Protein AF-A0A4P9Z654-F1 (afdb_monomer)

Nearest PDB structures (foldseek):
  3ecv-assembly2_C  TM=8.463E-01  e=1.419E-05  Homo sapiens
  3s0p-assembly3_F  TM=8.151E-01  e=1.680E-05  Solanum lycopersicum
  1hl4-assembly2_C  TM=7.946E-01  e=3.500E-05  Homo sapiens

Radius of gyration: 29.63 Å; Cα contacts (8 Å, |Δi|>4): 408; chains: 1; bounding box: 68×51×83 Å

Secondary structure (DSSP, 8-state):
---------PPP--------PPP-------PPTT------S--TT----EEEEEEEETTEEEEEEEEESS--SSTT---EEEEEEESS-----STT-EEEEEESS--STT-TT-GGG-SB--TT--TTTS--STTSS-GGGS-TT-HHHHH--B---TTS-EEEEEEES-----TTSTT--TTPEEEEEETTEEEEEEE-EEPP------TTS--GGGSSTTS--S------------------

Sequence (244 aa):
MFIRHVWWTAFLFGAIVSAQEPVNDEKQAGIAPGTPIPVPANQDKIPITSAVARLVGSNINATVVISLKSQQESPGDDVKTVSLTAPTGFTNRTEKAYRLAIHNGTVQDGDCNNPQVGALLDPDHRFGKTRCNEIGPPRESCAIGDLNGQLGGFSAAANGSISATKDAAYLPFNNGTERAILNRTIMLYEGDKRIACGTIRAQKASIQIPSDMPSAAASFSSWQTTASAMGSTVLTLFALAILY

Structure (mmCIF, N/CA/C/O backbone):
data_AF-A0A4P9Z654-F1
#
_entry.id   AF-A0A4P9Z654-F1
#
loop_
_atom_site.group_PDB
_atom_site.id
_atom_site.type_symbol
_atom_site.label_atom_id
_atom_site.label_alt_id
_atom_site.label_comp_id
_atom_site.label_asym_id
_atom_site.label_entity_id
_atom_site.label_seq_id
_atom_site.pdbx_PDB_ins_code
_atom_site.Cartn_x
_atom_site.Cartn_y
_atom_site.Cartn_z
_atom_site.occupancy
_atom_site.B_iso_or_equiv
_atom_site.auth_seq_id
_atom_site.auth_comp_id
_atom_site.au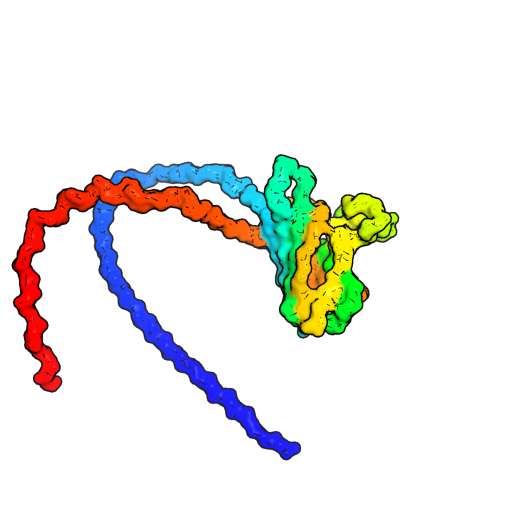th_asym_id
_atom_site.auth_atom_id
_atom_site.pdbx_PDB_model_num
ATOM 1 N N . MET A 1 1 ? 33.472 -29.936 -19.659 1.00 46.97 1 MET A N 1
ATOM 2 C CA . MET A 1 1 ? 34.162 -30.763 -18.648 1.00 46.97 1 MET A CA 1
ATOM 3 C C . MET A 1 1 ? 35.088 -29.850 -17.857 1.00 46.97 1 MET A C 1
ATOM 5 O O . MET A 1 1 ? 36.174 -29.560 -18.324 1.00 46.97 1 MET A O 1
ATOM 9 N N . PHE A 1 2 ? 34.613 -29.314 -16.731 1.00 35.28 2 PHE A N 1
ATOM 10 C CA . PHE A 1 2 ? 35.431 -28.592 -15.753 1.00 35.28 2 PHE A CA 1
ATOM 11 C C . PHE A 1 2 ? 34.906 -28.907 -14.354 1.00 35.28 2 PHE A C 1
ATOM 13 O O . PHE A 1 2 ? 33.720 -29.161 -14.153 1.00 35.28 2 PHE A O 1
ATOM 20 N N . ILE A 1 3 ? 35.860 -29.018 -13.444 1.00 43.38 3 ILE A N 1
ATOM 21 C CA . ILE A 1 3 ? 35.832 -29.800 -12.215 1.00 43.38 3 ILE A CA 1
ATOM 22 C C . ILE A 1 3 ? 35.383 -28.932 -11.030 1.00 43.38 3 ILE A C 1
ATOM 24 O O . ILE A 1 3 ? 35.783 -27.781 -10.927 1.00 43.38 3 ILE A O 1
ATOM 28 N N . ARG A 1 4 ? 34.557 -29.552 -10.170 1.00 51.38 4 ARG A N 1
ATOM 29 C CA . ARG A 1 4 ? 34.318 -29.379 -8.717 1.00 51.38 4 ARG A CA 1
ATOM 30 C C . ARG A 1 4 ? 34.882 -28.126 -8.038 1.00 51.38 4 ARG A C 1
ATOM 32 O O . ARG A 1 4 ? 36.078 -27.914 -8.121 1.00 51.38 4 ARG A O 1
ATOM 39 N N . HIS A 1 5 ? 34.105 -27.540 -7.122 1.00 45.78 5 HIS A N 1
ATOM 40 C CA . HIS A 1 5 ? 34.518 -27.380 -5.716 1.00 45.78 5 HIS A CA 1
ATOM 41 C C . HIS A 1 5 ? 33.278 -27.328 -4.808 1.00 45.78 5 HIS A C 1
ATOM 43 O O . HIS A 1 5 ? 32.416 -26.467 -4.937 1.00 45.78 5 HIS A O 1
ATOM 49 N N . VAL A 1 6 ? 33.192 -28.325 -3.927 1.00 45.75 6 VAL A N 1
ATOM 50 C CA . VAL A 1 6 ? 32.211 -28.467 -2.849 1.00 45.75 6 VAL A CA 1
ATOM 51 C C . VAL A 1 6 ? 32.874 -27.899 -1.601 1.00 45.75 6 VAL A C 1
ATOM 53 O O . VAL A 1 6 ? 33.961 -28.349 -1.247 1.00 45.75 6 VAL A O 1
ATOM 56 N N . TRP A 1 7 ? 32.241 -26.933 -0.941 1.00 47.44 7 TRP A N 1
ATOM 57 C CA . TRP A 1 7 ? 32.622 -26.497 0.401 1.00 47.44 7 TRP A CA 1
ATOM 58 C C . TRP A 1 7 ? 31.504 -26.881 1.368 1.00 47.44 7 TRP A C 1
ATOM 60 O O . TRP A 1 7 ? 30.378 -26.405 1.258 1.00 47.44 7 TRP A O 1
ATOM 70 N N . TRP A 1 8 ? 31.833 -27.791 2.281 1.00 41.97 8 TRP A N 1
ATOM 71 C CA . TRP A 1 8 ? 31.077 -28.077 3.494 1.00 41.97 8 TRP A CA 1
ATOM 72 C C . TRP A 1 8 ? 31.708 -27.267 4.625 1.00 41.97 8 TRP A C 1
ATOM 74 O O . TRP A 1 8 ? 32.893 -27.435 4.904 1.00 41.97 8 TRP A O 1
ATOM 84 N N . THR A 1 9 ? 30.928 -26.435 5.307 1.00 62.50 9 THR A N 1
ATOM 85 C CA . THR A 1 9 ? 31.301 -25.881 6.613 1.00 62.50 9 THR A CA 1
ATOM 86 C C . THR A 1 9 ? 30.291 -26.348 7.648 1.00 62.50 9 THR A C 1
ATOM 88 O O . THR A 1 9 ? 29.132 -25.941 7.666 1.00 62.50 9 THR A O 1
ATOM 91 N N . ALA A 1 10 ? 30.760 -27.264 8.492 1.00 47.81 10 ALA A N 1
ATOM 92 C CA . ALA A 1 10 ? 30.096 -27.708 9.702 1.00 47.81 10 ALA A CA 1
ATOM 93 C C . ALA A 1 10 ? 30.115 -26.573 10.736 1.00 47.81 10 ALA A C 1
ATOM 95 O O . ALA A 1 10 ? 31.179 -26.029 11.030 1.00 47.81 10 ALA A O 1
ATOM 96 N N . PHE A 1 11 ? 28.957 -26.236 11.303 1.00 52.38 11 PHE A N 1
ATOM 97 C CA . PHE A 1 11 ? 28.873 -25.382 12.485 1.00 52.38 11 PHE A CA 1
ATOM 98 C C . PHE A 1 11 ? 28.590 -26.239 13.719 1.00 52.38 11 PHE A C 1
ATOM 100 O O . PHE A 1 11 ? 27.629 -27.007 13.758 1.00 52.38 11 PHE A O 1
ATOM 107 N N . LEU A 1 12 ? 29.488 -26.110 14.697 1.00 55.53 12 LEU A N 1
ATOM 108 C CA . LEU A 1 12 ? 29.434 -26.733 16.013 1.00 55.53 12 LEU A CA 1
ATOM 109 C C . LEU A 1 12 ? 28.230 -26.230 16.822 1.00 55.53 12 LEU A C 1
ATOM 111 O O . LEU A 1 12 ? 27.994 -25.026 16.921 1.00 55.53 12 LEU A O 1
ATOM 115 N N . PHE A 1 13 ? 27.546 -27.161 17.484 1.00 43.00 13 PHE A N 1
ATOM 116 C CA . PHE A 1 13 ? 26.616 -26.881 18.574 1.00 43.00 13 PHE A CA 1
ATOM 117 C C . PHE A 1 13 ? 27.409 -26.568 19.852 1.00 43.00 13 PHE A C 1
ATOM 119 O O . PHE A 1 13 ? 28.055 -27.448 20.417 1.00 43.00 13 PHE A O 1
ATOM 126 N N . GLY A 1 14 ? 27.362 -25.315 20.309 1.00 51.00 14 GLY A N 1
ATOM 127 C CA . GLY A 1 14 ? 27.803 -24.925 21.647 1.00 51.00 14 GLY A CA 1
ATOM 128 C C . GLY A 1 14 ? 26.660 -25.097 22.647 1.00 51.00 14 GLY A C 1
ATOM 129 O O . GLY A 1 14 ? 25.640 -24.421 22.537 1.00 51.00 14 GLY A O 1
ATOM 130 N N . ALA A 1 15 ? 26.819 -26.005 23.609 1.00 48.81 15 ALA A N 1
ATOM 131 C CA . ALA A 1 15 ? 25.911 -26.143 24.742 1.00 48.81 15 ALA A CA 1
ATOM 132 C C . ALA A 1 15 ? 26.197 -25.033 25.767 1.00 48.81 15 ALA A C 1
ATOM 134 O O . ALA A 1 15 ? 27.296 -24.957 26.314 1.00 48.81 15 ALA A O 1
ATOM 135 N N . ILE A 1 16 ? 25.211 -24.172 26.024 1.00 57.12 16 ILE A N 1
ATOM 136 C CA . ILE A 1 16 ? 25.253 -23.185 27.108 1.00 57.12 16 ILE A CA 1
ATOM 137 C C . ILE A 1 16 ? 24.633 -23.845 28.344 1.00 57.12 16 ILE A C 1
ATOM 139 O O . ILE A 1 16 ? 23.436 -24.122 28.373 1.00 57.12 16 ILE A O 1
ATOM 143 N N . VAL A 1 17 ? 25.463 -24.113 29.354 1.00 50.41 17 VAL A N 1
ATOM 144 C CA . VAL A 1 17 ? 25.027 -24.501 30.702 1.00 50.41 17 VAL A CA 1
ATOM 145 C C . VAL A 1 17 ? 24.579 -23.231 31.422 1.00 50.41 17 VAL A C 1
ATOM 147 O O . VAL A 1 17 ? 25.382 -22.335 31.672 1.00 50.41 17 VAL A O 1
ATOM 150 N N . SER A 1 18 ? 23.284 -23.137 31.719 1.00 61.03 18 SER A N 1
ATOM 151 C CA . SER A 1 18 ? 22.707 -22.070 32.537 1.00 61.03 18 SER A CA 1
ATOM 152 C C . SER A 1 18 ? 22.871 -22.440 34.012 1.00 61.03 18 SER A C 1
ATOM 154 O O . SER A 1 18 ? 22.332 -23.447 34.467 1.00 61.03 18 SER A O 1
ATOM 156 N N . ALA A 1 19 ? 23.660 -21.649 34.741 1.00 50.41 19 ALA A N 1
ATOM 157 C CA . ALA A 1 19 ? 23.720 -21.694 36.195 1.00 50.41 19 ALA A CA 1
ATOM 158 C C . ALA A 1 19 ? 22.464 -21.017 36.759 1.00 50.41 19 ALA A C 1
ATOM 160 O O . ALA A 1 19 ? 22.140 -19.889 36.389 1.00 50.41 19 ALA A O 1
ATOM 161 N N . GLN A 1 20 ? 21.752 -21.734 37.621 1.00 45.66 20 GLN A N 1
ATOM 162 C CA . GLN A 1 20 ? 20.510 -21.299 38.243 1.00 45.66 20 GLN A CA 1
ATOM 163 C C . GLN A 1 20 ? 20.842 -20.760 39.640 1.00 45.66 20 GLN A C 1
ATOM 165 O O . GLN A 1 20 ? 21.359 -21.496 40.480 1.00 45.66 20 GLN A O 1
ATOM 170 N N . GLU A 1 21 ? 20.612 -19.465 39.860 1.00 60.28 21 GLU A N 1
ATOM 171 C CA . GLU A 1 21 ? 20.797 -18.822 41.165 1.00 60.28 21 GLU A CA 1
ATOM 172 C C . GLU A 1 21 ? 19.722 -19.285 42.168 1.00 60.28 21 GLU A C 1
ATOM 174 O O . GLU A 1 21 ? 18.581 -19.554 41.773 1.00 60.28 21 GLU A O 1
ATOM 179 N N . PRO A 1 22 ? 20.059 -19.393 43.467 1.00 49.12 22 PRO A N 1
ATOM 180 C CA . PRO A 1 22 ? 19.105 -19.768 44.501 1.00 49.12 22 PRO A CA 1
ATOM 181 C C . PRO A 1 22 ? 18.074 -18.655 44.723 1.00 49.12 22 PRO A C 1
ATOM 183 O O . PRO A 1 22 ? 18.410 -17.500 44.982 1.00 49.12 22 PRO A O 1
ATOM 186 N N . VAL A 1 23 ? 16.801 -19.035 44.641 1.00 57.69 23 VAL A N 1
ATOM 187 C CA . VAL A 1 23 ? 15.655 -18.189 44.979 1.00 57.69 23 VAL A CA 1
ATOM 188 C C . VAL A 1 23 ? 15.649 -17.963 46.490 1.00 57.69 23 VAL A C 1
ATOM 190 O O . VAL A 1 23 ? 15.501 -18.907 47.263 1.00 57.69 23 VAL A O 1
ATOM 193 N N . ASN A 1 24 ? 15.813 -16.708 46.907 1.00 53.28 24 ASN A N 1
ATOM 194 C CA . ASN A 1 24 ? 15.532 -16.292 48.275 1.00 53.28 24 ASN A CA 1
ATOM 195 C C . ASN A 1 24 ? 14.011 -16.230 48.466 1.00 53.28 24 ASN A C 1
ATOM 197 O O . ASN A 1 24 ? 13.335 -15.397 47.861 1.00 53.28 24 ASN A O 1
ATOM 201 N N . ASP A 1 25 ? 13.495 -17.115 49.318 1.00 49.31 25 ASP A N 1
ATOM 202 C CA . ASP A 1 25 ? 12.123 -17.094 49.827 1.00 49.31 25 ASP A CA 1
ATOM 203 C C . ASP A 1 25 ? 11.930 -15.885 50.757 1.00 49.31 25 ASP A C 1
ATOM 205 O O . ASP A 1 25 ? 12.064 -15.969 51.982 1.00 49.31 25 ASP A O 1
ATOM 209 N N . GLU A 1 26 ? 11.614 -14.729 50.174 1.00 54.53 26 GLU A N 1
ATOM 210 C CA . GLU A 1 26 ? 11.117 -13.585 50.932 1.00 54.53 26 GLU A CA 1
ATOM 211 C C . GLU A 1 26 ? 9.616 -13.763 51.189 1.00 54.53 26 GLU A C 1
ATOM 213 O O . GLU A 1 26 ? 8.772 -13.759 50.290 1.00 54.53 26 GLU A O 1
ATOM 218 N N . LYS A 1 27 ? 9.298 -13.971 52.466 1.00 46.97 27 LYS A N 1
ATOM 219 C CA . LYS A 1 27 ? 7.969 -14.225 53.018 1.00 46.97 27 LYS A CA 1
ATOM 220 C C . LYS A 1 27 ? 7.046 -13.019 52.780 1.00 46.97 27 LYS A C 1
ATOM 222 O O . LYS A 1 27 ? 6.947 -12.131 53.624 1.00 46.97 27 LYS A O 1
ATOM 227 N N . GLN A 1 28 ? 6.363 -12.996 51.634 1.00 49.72 28 GLN A N 1
ATOM 228 C CA . GLN A 1 28 ? 5.334 -12.005 51.313 1.00 49.72 28 GLN A CA 1
ATOM 229 C C . GLN A 1 28 ? 4.201 -12.043 52.347 1.00 49.72 28 GLN A C 1
ATOM 231 O O . GLN A 1 28 ? 3.598 -13.086 52.615 1.00 49.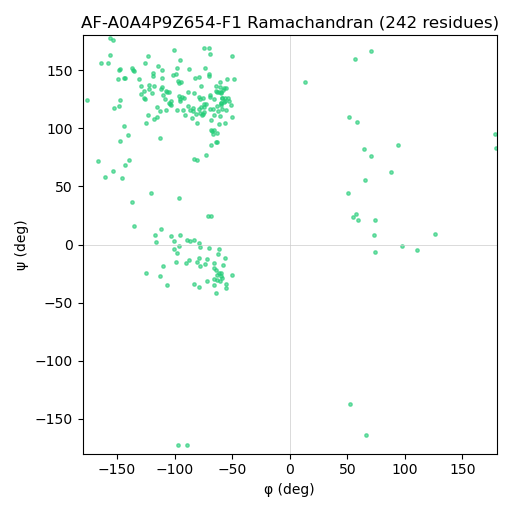72 28 GLN A O 1
ATOM 236 N N . ALA A 1 29 ? 3.912 -10.876 52.924 1.00 49.69 29 ALA A N 1
ATOM 237 C CA . ALA A 1 29 ? 2.756 -10.657 53.777 1.00 49.69 29 ALA A CA 1
ATOM 238 C C . ALA A 1 29 ? 1.467 -10.975 52.998 1.00 49.69 29 ALA A C 1
ATOM 240 O O . ALA A 1 29 ? 1.249 -10.477 51.894 1.00 49.69 29 ALA A O 1
ATOM 241 N N . GLY A 1 30 ? 0.645 -11.850 53.579 1.00 46.19 30 GLY A N 1
ATOM 242 C CA . GLY A 1 30 ? -0.502 -12.471 52.930 1.00 46.19 30 GLY A CA 1
ATOM 243 C C . GLY A 1 30 ? -1.558 -11.476 52.461 1.00 46.19 30 GLY A C 1
ATOM 244 O O . GLY A 1 30 ? -2.304 -10.915 53.260 1.00 46.19 30 GLY A O 1
ATOM 245 N N . ILE A 1 31 ? -1.674 -11.343 51.143 1.00 52.41 31 ILE A N 1
ATOM 246 C CA . ILE A 1 31 ? -2.919 -10.948 50.490 1.00 52.41 31 ILE A CA 1
ATOM 247 C C . ILE A 1 31 ? -3.788 -12.207 50.454 1.00 52.41 31 ILE A C 1
ATOM 249 O O . ILE A 1 31 ? -3.330 -13.266 50.025 1.00 52.41 31 ILE A O 1
ATOM 253 N N . ALA A 1 32 ? -5.019 -12.109 50.958 1.00 55.62 32 ALA A N 1
ATOM 254 C CA . ALA A 1 32 ? -5.941 -13.235 51.019 1.00 55.62 32 ALA A CA 1
ATOM 255 C C . ALA A 1 32 ? -6.091 -13.892 49.627 1.00 55.62 32 ALA A C 1
ATOM 257 O O . ALA A 1 32 ? -6.439 -13.201 48.664 1.00 55.62 32 ALA A O 1
ATOM 258 N N . PRO A 1 33 ? -5.830 -15.204 49.491 1.00 52.91 33 PRO A N 1
ATOM 259 C CA . PRO A 1 33 ? -6.031 -15.908 48.236 1.00 52.91 33 PRO A CA 1
ATOM 260 C C . PRO A 1 33 ? -7.528 -15.936 47.923 1.00 52.91 33 PRO A C 1
ATOM 262 O O . PRO A 1 33 ? -8.307 -16.526 48.667 1.00 52.91 33 PRO A O 1
ATOM 265 N N . GLY A 1 34 ? -7.932 -15.308 46.817 1.00 60.56 34 GLY A N 1
ATOM 266 C CA . GLY A 1 34 ? -9.236 -15.588 46.215 1.00 60.56 34 GLY A CA 1
ATOM 267 C C . GLY A 1 34 ? -10.176 -14.419 45.953 1.00 60.56 34 GLY A C 1
ATOM 268 O O . GLY A 1 34 ? -11.305 -14.694 45.565 1.00 60.56 34 GLY A O 1
ATOM 269 N N . THR A 1 35 ? -9.776 -13.152 46.085 1.00 51.00 35 THR A N 1
ATOM 270 C CA . THR A 1 35 ? -10.558 -12.061 45.475 1.00 51.00 35 THR A CA 1
ATOM 271 C C . THR A 1 35 ? -10.121 -11.901 44.017 1.00 51.00 35 THR A C 1
ATOM 273 O O . THR A 1 35 ? -8.999 -11.450 43.775 1.00 51.00 35 THR A O 1
ATOM 276 N N . PRO A 1 36 ? -10.954 -12.274 43.022 1.00 63.38 36 PRO A N 1
ATOM 277 C CA . PRO A 1 36 ? -10.646 -12.004 41.627 1.00 63.38 36 PRO A CA 1
ATOM 278 C C . PRO A 1 36 ? -10.514 -10.494 41.476 1.00 63.38 36 PRO A C 1
ATOM 280 O O . PRO A 1 36 ? -11.444 -9.752 41.798 1.00 63.38 36 PRO A O 1
ATOM 283 N N . ILE A 1 37 ? -9.355 -10.032 41.013 1.00 65.50 37 ILE A N 1
ATOM 284 C CA . ILE A 1 37 ? -9.203 -8.640 40.605 1.00 65.50 37 ILE A CA 1
ATOM 285 C C . ILE A 1 37 ? -10.229 -8.430 39.484 1.00 65.50 37 ILE A C 1
ATOM 287 O O . ILE A 1 37 ? -10.181 -9.175 38.500 1.00 65.50 37 ILE A O 1
ATOM 291 N N . PRO A 1 38 ? -11.176 -7.485 39.614 1.00 61.50 38 PRO A N 1
ATOM 292 C CA . PRO A 1 38 ? -12.112 -7.196 38.544 1.00 61.50 38 PRO A CA 1
ATOM 293 C C . PRO A 1 38 ? -11.309 -6.719 37.335 1.00 61.50 38 PRO A C 1
ATOM 295 O O . PRO A 1 38 ? -10.802 -5.599 37.304 1.00 61.50 38 PRO A O 1
ATOM 298 N N . VAL A 1 39 ? -11.152 -7.604 36.350 1.00 65.44 39 VAL A N 1
ATOM 299 C CA . VAL A 1 39 ? -10.625 -7.243 35.038 1.00 65.44 39 VAL A CA 1
ATOM 300 C C . VAL A 1 39 ? -11.638 -6.265 34.447 1.00 65.44 39 VAL A C 1
ATOM 302 O O . VAL A 1 39 ? -12.809 -6.630 34.314 1.00 65.44 39 VAL A O 1
ATOM 305 N N . PRO A 1 40 ? -11.250 -5.016 34.142 1.00 60.78 40 PRO A N 1
ATOM 306 C CA . PRO A 1 40 ? -12.185 -4.052 33.593 1.00 60.78 40 PRO A CA 1
ATOM 307 C C . PRO A 1 40 ? -12.733 -4.605 32.276 1.00 60.78 40 PRO A C 1
ATOM 309 O O . PRO A 1 40 ? -11.980 -4.846 31.333 1.00 60.78 40 PRO A O 1
ATOM 312 N N . ALA A 1 41 ? -14.052 -4.793 32.215 1.00 57.47 41 ALA A N 1
ATOM 313 C CA . ALA A 1 41 ? -14.796 -5.348 31.081 1.00 57.47 41 ALA A CA 1
ATOM 314 C C . ALA A 1 41 ? -14.820 -4.424 29.841 1.00 57.47 41 ALA A C 1
ATOM 316 O O . ALA A 1 41 ? -15.735 -4.483 29.031 1.00 57.47 41 ALA A O 1
ATOM 317 N N . ASN A 1 42 ? -13.832 -3.537 29.710 1.00 51.09 42 ASN A N 1
ATOM 318 C CA . ASN A 1 42 ? -13.755 -2.504 28.686 1.00 51.09 42 ASN A CA 1
ATOM 319 C C . ASN A 1 42 ? -12.333 -2.400 28.101 1.00 51.09 42 ASN A C 1
ATOM 321 O O . ASN A 1 42 ? -11.835 -1.313 27.826 1.00 51.09 42 ASN A O 1
ATOM 325 N N . GLN A 1 43 ? -11.646 -3.542 27.955 1.00 49.38 43 GLN A N 1
ATOM 326 C CA . GLN A 1 43 ? -10.430 -3.645 27.130 1.00 49.38 43 GLN A CA 1
ATOM 327 C C . GLN A 1 43 ? -10.744 -3.754 25.630 1.00 49.38 43 GLN A C 1
ATOM 329 O O . GLN A 1 43 ? -9.834 -3.859 24.802 1.00 49.38 43 GLN A O 1
ATOM 334 N N . ASP A 1 44 ? -12.024 -3.725 25.264 1.00 50.62 44 ASP A N 1
ATOM 335 C CA . ASP A 1 44 ? -12.441 -3.927 23.893 1.00 50.62 44 ASP A CA 1
ATOM 336 C C . ASP A 1 44 ? -12.233 -2.664 23.063 1.00 50.62 44 ASP A C 1
ATOM 338 O O . ASP A 1 44 ? -12.882 -1.635 23.237 1.00 50.62 44 ASP A O 1
ATOM 342 N N . LYS A 1 45 ? -11.34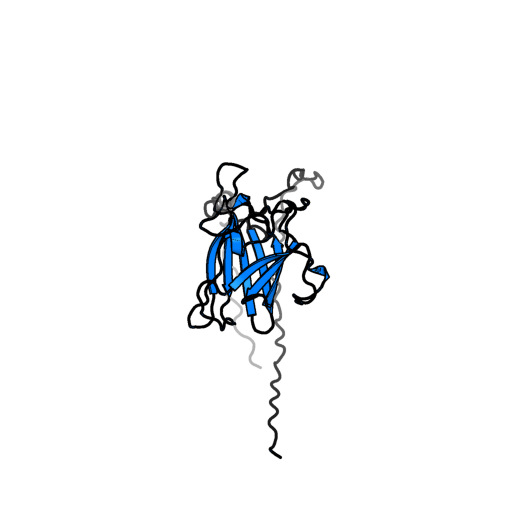2 -2.827 22.081 1.00 70.19 45 LYS A N 1
ATOM 343 C CA . LYS A 1 45 ? -11.073 -1.928 20.957 1.00 70.19 45 LYS A CA 1
ATOM 344 C C . LYS A 1 45 ? -10.030 -0.847 21.230 1.00 70.19 45 LYS A C 1
ATOM 346 O O . LYS A 1 45 ? -10.269 0.344 21.052 1.00 70.19 45 LYS A O 1
ATOM 351 N N . ILE A 1 46 ? -8.805 -1.292 21.519 1.00 71.88 46 ILE A N 1
ATOM 352 C CA . ILE A 1 46 ? -7.615 -0.473 21.245 1.00 71.88 46 ILE A CA 1
ATOM 353 C C . ILE A 1 46 ? -7.707 -0.003 19.779 1.00 71.88 46 ILE A C 1
ATOM 355 O O . ILE A 1 46 ? -7.778 -0.853 18.881 1.00 71.88 46 ILE A O 1
ATOM 359 N N . PRO A 1 47 ? -7.746 1.315 19.511 1.00 80.38 47 PRO A N 1
ATOM 360 C CA . PRO A 1 47 ? -7.862 1.819 18.154 1.00 80.38 47 PRO A CA 1
ATOM 361 C C . PRO A 1 47 ? -6.630 1.404 17.352 1.00 80.38 47 PRO A C 1
ATOM 363 O O . PRO A 1 47 ? -5.488 1.553 17.790 1.00 80.38 47 PRO A O 1
ATOM 366 N N . ILE A 1 48 ? -6.863 0.859 16.162 1.00 86.19 48 ILE A N 1
ATOM 367 C CA . ILE A 1 48 ? -5.785 0.513 15.240 1.00 86.19 48 ILE A CA 1
ATOM 368 C C . ILE A 1 48 ? -5.302 1.820 14.627 1.00 86.19 48 ILE A C 1
ATOM 370 O O . ILE A 1 48 ? -6.034 2.461 13.881 1.00 86.19 48 ILE A O 1
ATOM 374 N N . THR A 1 49 ? -4.079 2.222 14.955 1.00 89.62 49 THR A N 1
ATOM 375 C CA . THR A 1 49 ? -3.488 3.476 14.467 1.00 89.62 49 THR A CA 1
ATOM 376 C C . THR A 1 49 ? -2.545 3.273 13.286 1.00 89.62 49 THR A C 1
ATOM 378 O O . THR A 1 49 ? -2.214 4.232 12.589 1.00 89.62 49 THR A O 1
ATOM 381 N N . SER A 1 50 ? -2.128 2.029 13.038 1.00 92.69 50 SER A N 1
ATOM 382 C CA . SER A 1 50 ? -1.215 1.668 11.959 1.00 92.69 50 SER A CA 1
ATOM 383 C C . SER A 1 50 ? -1.505 0.268 11.418 1.00 92.69 50 SER A C 1
ATOM 385 O O . SER A 1 50 ? -1.950 -0.632 12.136 1.00 92.69 50 SER A O 1
ATOM 387 N N . ALA A 1 51 ? -1.214 0.077 10.140 1.00 95.44 51 ALA A N 1
ATOM 388 C CA . ALA A 1 51 ? -1.241 -1.189 9.440 1.00 95.44 51 ALA A CA 1
ATOM 389 C C . ALA A 1 51 ? 0.011 -1.328 8.572 1.00 95.44 51 ALA A C 1
ATOM 391 O O . ALA A 1 51 ? 0.553 -0.350 8.060 1.00 95.44 51 ALA A O 1
ATOM 392 N N . VAL A 1 52 ? 0.465 -2.561 8.386 1.00 97.12 52 VAL A N 1
ATOM 393 C CA . VAL A 1 52 ? 1.655 -2.880 7.604 1.00 97.12 52 VAL A CA 1
ATOM 394 C C . VAL A 1 52 ? 1.352 -3.994 6.614 1.00 97.12 52 VAL A C 1
ATOM 396 O O . VAL A 1 52 ? 0.631 -4.945 6.920 1.00 97.12 52 VAL A O 1
ATOM 399 N N . ALA A 1 53 ? 1.932 -3.889 5.427 1.00 97.56 53 ALA A N 1
ATOM 400 C CA . ALA A 1 53 ? 1.968 -4.950 4.439 1.00 97.56 53 ALA A CA 1
ATOM 401 C C . ALA A 1 53 ? 3.405 -5.147 3.961 1.00 97.56 53 ALA A C 1
ATOM 403 O O . ALA A 1 53 ? 4.079 -4.196 3.564 1.00 97.56 53 ALA A O 1
ATOM 404 N N . ARG A 1 54 ? 3.870 -6.395 3.981 1.00 97.62 54 ARG A N 1
ATOM 405 C CA . ARG A 1 54 ? 5.125 -6.787 3.335 1.00 97.62 54 ARG A CA 1
ATOM 406 C C . ARG A 1 54 ? 4.794 -7.272 1.935 1.00 97.62 54 ARG A C 1
ATOM 408 O O . ARG A 1 54 ? 4.059 -8.246 1.798 1.00 97.62 54 ARG A O 1
ATOM 415 N N . LEU A 1 55 ? 5.286 -6.566 0.926 1.00 97.69 55 LEU A N 1
ATOM 416 C CA . LEU A 1 55 ? 5.068 -6.903 -0.471 1.00 97.69 55 LEU A CA 1
ATOM 417 C C . LEU A 1 55 ? 6.199 -7.797 -0.952 1.00 97.69 55 LEU A C 1
ATOM 419 O O . LEU A 1 55 ? 7.370 -7.421 -0.857 1.00 97.69 55 LEU A O 1
ATOM 423 N N . VAL A 1 56 ? 5.832 -8.948 -1.501 1.00 96.38 56 VAL A N 1
ATOM 424 C CA . VAL A 1 56 ? 6.771 -9.903 -2.082 1.00 96.38 56 VAL A CA 1
ATOM 425 C C . VAL A 1 56 ? 6.457 -10.049 -3.566 1.00 96.38 56 VAL A C 1
ATOM 427 O O . VAL A 1 56 ? 5.296 -10.110 -3.967 1.00 96.38 56 VAL A O 1
ATOM 430 N N . GLY A 1 57 ? 7.505 -10.056 -4.379 1.00 95.25 57 GLY A N 1
ATOM 431 C CA . GLY A 1 57 ? 7.470 -10.301 -5.814 1.00 95.25 57 GLY A CA 1
ATOM 432 C C . GLY A 1 57 ? 8.806 -10.868 -6.284 1.00 95.25 57 GLY A C 1
ATOM 433 O O . GLY A 1 57 ? 9.747 -10.960 -5.497 1.00 95.25 57 GLY A O 1
ATOM 434 N N . SER A 1 58 ? 8.925 -11.227 -7.566 1.00 89.56 58 SER A N 1
ATOM 435 C CA . SER A 1 58 ? 10.095 -11.970 -8.073 1.00 89.56 58 SER A CA 1
ATOM 436 C C . SER A 1 58 ? 11.445 -11.300 -7.787 1.00 89.56 58 SER A C 1
ATOM 438 O O . SER A 1 58 ? 12.416 -12.001 -7.543 1.00 89.56 58 SER A O 1
ATOM 440 N N . ASN A 1 59 ? 11.505 -9.964 -7.791 1.00 92.25 59 ASN A N 1
ATOM 441 C CA . ASN A 1 59 ? 12.718 -9.187 -7.491 1.00 92.25 59 ASN A CA 1
ATOM 442 C C . ASN A 1 59 ? 12.441 -8.011 -6.545 1.00 92.25 59 ASN A C 1
ATOM 444 O O . ASN A 1 59 ? 13.230 -7.072 -6.471 1.00 92.25 59 ASN A O 1
ATOM 448 N N . ILE A 1 60 ? 11.290 -8.023 -5.872 1.00 95.31 60 ILE A N 1
ATOM 449 C CA . ILE A 1 60 ? 10.824 -6.899 -5.063 1.00 95.31 60 ILE A CA 1
ATOM 450 C C . ILE A 1 60 ? 10.524 -7.405 -3.662 1.00 95.31 60 ILE A C 1
ATOM 452 O O . ILE A 1 60 ? 9.718 -8.314 -3.470 1.00 95.31 60 ILE A O 1
ATOM 456 N N . ASN A 1 61 ? 11.156 -6.760 -2.688 1.00 96.31 61 ASN A N 1
ATOM 457 C CA . ASN A 1 61 ? 10.820 -6.869 -1.280 1.00 96.31 61 ASN A CA 1
ATOM 458 C C . ASN A 1 61 ? 10.576 -5.451 -0.769 1.00 96.31 61 ASN A C 1
ATOM 460 O O . ASN A 1 61 ? 11.511 -4.662 -0.630 1.00 96.31 61 ASN A O 1
ATOM 464 N N . ALA A 1 62 ? 9.309 -5.111 -0.568 1.00 97.62 62 ALA A N 1
ATOM 465 C CA . ALA A 1 62 ? 8.899 -3.778 -0.158 1.00 97.62 62 ALA A CA 1
ATOM 466 C C . ALA A 1 62 ? 8.043 -3.847 1.103 1.00 97.62 62 ALA A C 1
ATOM 468 O O . ALA A 1 62 ? 7.401 -4.851 1.400 1.00 97.62 62 ALA A O 1
ATOM 469 N N . THR A 1 63 ? 8.008 -2.756 1.850 1.00 98.31 63 THR A N 1
ATOM 470 C CA . THR A 1 63 ? 7.107 -2.576 2.982 1.00 98.31 63 THR A CA 1
ATOM 471 C C . THR A 1 63 ? 6.220 -1.379 2.700 1.00 98.31 63 THR A C 1
ATOM 473 O O . THR A 1 63 ? 6.714 -0.312 2.335 1.00 98.31 63 THR A O 1
ATOM 476 N N . VAL A 1 64 ? 4.915 -1.563 2.878 1.00 98.06 64 VAL A N 1
ATOM 477 C CA . VAL A 1 64 ? 3.950 -0.469 2.923 1.00 98.06 64 VAL A CA 1
ATOM 478 C C . VAL A 1 64 ? 3.465 -0.314 4.353 1.00 98.06 64 VAL A C 1
ATOM 480 O O . VAL A 1 64 ? 2.971 -1.273 4.946 1.00 98.06 64 VAL A O 1
ATOM 483 N N . VAL A 1 65 ? 3.596 0.891 4.896 1.00 97.12 65 VAL A N 1
ATOM 484 C CA . VAL A 1 65 ? 3.031 1.278 6.191 1.00 97.12 65 VAL A CA 1
ATOM 485 C C . VAL A 1 65 ? 1.905 2.268 5.937 1.00 97.12 65 VAL A C 1
ATOM 487 O O . VAL A 1 65 ? 2.092 3.244 5.216 1.00 97.12 65 VAL A O 1
ATOM 490 N N . ILE A 1 66 ? 0.737 2.002 6.511 1.00 96.00 66 ILE A N 1
ATOM 491 C CA . ILE A 1 66 ? -0.424 2.889 6.485 1.00 96.00 66 ILE A CA 1
ATOM 492 C C . ILE A 1 66 ? -0.674 3.313 7.925 1.00 96.00 66 ILE A C 1
ATOM 494 O O . ILE A 1 66 ? -0.957 2.460 8.758 1.00 96.00 66 ILE A O 1
ATOM 498 N N . SER A 1 67 ? -0.586 4.598 8.241 1.00 93.75 67 SER A N 1
ATOM 499 C CA . SER A 1 67 ? -0.702 5.089 9.621 1.00 93.75 67 SER A CA 1
ATOM 500 C C . SER A 1 67 ? -1.555 6.346 9.707 1.00 93.75 67 SER A C 1
ATOM 502 O O . SER A 1 67 ? -1.636 7.109 8.750 1.00 93.75 67 SER A O 1
ATOM 504 N N . LEU A 1 68 ? -2.208 6.572 10.846 1.00 90.06 68 LEU A N 1
ATOM 505 C CA . LEU A 1 68 ? -2.912 7.827 11.123 1.00 90.06 68 LEU A CA 1
ATOM 506 C C . LEU A 1 68 ? -1.918 8.997 11.173 1.00 90.06 68 LEU A C 1
ATOM 508 O O . LEU A 1 68 ? -0.885 8.914 11.843 1.00 90.06 68 LEU A O 1
ATOM 512 N N . LYS A 1 69 ? -2.229 10.097 10.481 1.00 85.38 69 LYS A N 1
ATOM 513 C CA . LYS A 1 69 ? -1.398 11.304 10.427 1.00 85.38 69 LYS A CA 1
ATOM 514 C C . LYS A 1 69 ? -1.610 12.164 11.679 1.00 85.38 69 LYS A C 1
ATOM 516 O O . LYS A 1 69 ? -2.215 13.225 11.613 1.00 85.38 69 LYS A O 1
ATOM 521 N N . SER A 1 70 ? -1.084 11.709 12.819 1.00 66.38 70 SER A N 1
ATOM 522 C CA . SER A 1 70 ? -1.348 12.279 14.156 1.00 66.38 70 SER A CA 1
ATOM 523 C C . SER A 1 70 ? -2.848 12.306 14.506 1.00 66.38 70 SER A C 1
ATOM 525 O O . SER A 1 70 ? -3.700 12.153 13.637 1.00 66.38 70 SER A O 1
ATOM 527 N N . GLN A 1 71 ? -3.194 12.397 15.790 1.00 57.28 71 GLN A N 1
ATOM 528 C CA . GLN A 1 71 ? -4.598 12.471 16.199 1.00 57.28 71 GLN A CA 1
ATOM 529 C C . GLN A 1 71 ? -5.196 13.793 15.716 1.00 57.28 71 GLN A C 1
ATOM 531 O O . GLN A 1 71 ? -5.041 14.826 16.360 1.00 57.28 71 GLN A O 1
ATOM 536 N N . GLN A 1 72 ? -5.851 13.769 14.561 1.00 51.22 72 GLN A N 1
ATOM 537 C CA . GLN A 1 72 ? -6.746 14.841 14.175 1.00 51.22 72 GLN A CA 1
ATOM 538 C C . GLN A 1 72 ? -7.914 14.809 15.170 1.00 51.22 72 GLN A C 1
ATOM 540 O O . GLN A 1 72 ? -8.523 13.765 15.380 1.00 51.22 72 GLN A O 1
ATOM 545 N N . GLU A 1 73 ? -8.193 15.937 15.825 1.00 52.25 73 GLU A N 1
ATOM 546 C CA . GLU A 1 73 ? -9.161 16.037 16.934 1.00 52.25 73 GLU A CA 1
ATOM 547 C C . GLU A 1 73 ? -10.610 15.680 16.538 1.00 52.25 73 GLU A C 1
ATOM 549 O O . GLU A 1 73 ? -11.477 15.558 17.402 1.00 52.25 73 GLU A O 1
ATOM 554 N N . SER A 1 74 ? -10.884 15.488 15.241 1.00 50.41 74 SER A N 1
ATOM 555 C CA . SER A 1 74 ? -12.215 15.192 14.716 1.00 50.41 74 SER A CA 1
ATOM 556 C C . SER A 1 74 ? -12.328 13.727 14.253 1.00 50.41 74 SER A C 1
ATOM 558 O O . SER A 1 74 ? -11.678 13.356 13.273 1.00 50.41 74 SER A O 1
ATOM 560 N N . PRO A 1 75 ? -13.185 12.898 14.884 1.00 51.38 75 PRO A N 1
ATOM 561 C CA . PRO A 1 75 ? -13.299 11.448 14.654 1.00 51.38 75 PRO A CA 1
ATOM 562 C C . PRO A 1 75 ? -13.918 11.021 13.301 1.00 51.38 75 PRO A C 1
ATOM 564 O O . PRO A 1 75 ? -14.459 9.921 13.184 1.00 51.38 75 PRO A O 1
ATOM 567 N N . GLY A 1 76 ? -13.858 11.865 12.269 1.00 57.56 76 GLY A N 1
ATOM 568 C CA . GLY A 1 76 ? -14.430 11.605 10.939 1.00 57.56 76 GLY A CA 1
ATOM 569 C C . GLY A 1 76 ? -13.448 11.725 9.772 1.00 57.56 76 GLY A C 1
ATOM 570 O O . GLY A 1 76 ? -13.636 11.048 8.762 1.00 57.56 76 GLY A O 1
ATOM 571 N N . ASP A 1 77 ? -12.372 12.500 9.933 1.00 63.00 77 ASP A N 1
ATOM 572 C CA . ASP A 1 77 ? -11.469 12.903 8.844 1.00 63.00 77 ASP A CA 1
ATOM 573 C C . ASP A 1 77 ? -10.035 12.435 9.090 1.00 63.00 77 ASP A C 1
ATOM 575 O O . ASP A 1 77 ? -9.072 13.174 8.901 1.00 63.00 77 ASP A O 1
ATOM 579 N N . ASP A 1 78 ? -9.887 11.188 9.529 1.00 75.06 78 ASP A N 1
ATOM 580 C CA . ASP A 1 78 ? -8.590 10.579 9.805 1.00 75.06 78 ASP A CA 1
ATOM 581 C C . ASP A 1 78 ? -7.745 10.457 8.526 1.00 75.06 78 ASP A C 1
ATOM 583 O O . ASP A 1 78 ? -7.751 9.417 7.841 1.00 75.06 78 ASP A O 1
ATOM 587 N N . VAL A 1 79 ? -6.986 11.511 8.217 1.00 80.75 79 VAL A N 1
ATOM 588 C CA . VAL A 1 79 ? -5.957 11.501 7.179 1.00 80.75 79 VAL A CA 1
ATOM 589 C C . VAL A 1 79 ? -4.929 10.442 7.548 1.00 80.75 79 VAL A C 1
ATOM 591 O O . VAL A 1 79 ? -4.433 10.385 8.676 1.00 80.75 79 VAL A O 1
ATOM 594 N N . LYS A 1 80 ? -4.597 9.581 6.588 1.00 88.12 80 LYS A N 1
ATOM 595 C CA . LYS A 1 80 ? -3.571 8.556 6.771 1.00 88.12 80 LYS A CA 1
ATOM 596 C C . LYS A 1 80 ? -2.367 8.872 5.919 1.00 88.12 80 LYS A C 1
ATOM 598 O O . LYS A 1 80 ? -2.488 9.447 4.844 1.00 88.12 80 LYS A O 1
ATOM 603 N N . THR A 1 81 ? -1.201 8.463 6.378 1.00 93.19 81 THR A N 1
ATOM 604 C CA . THR A 1 81 ? -0.003 8.431 5.550 1.00 93.19 81 THR A CA 1
ATOM 605 C C . THR A 1 81 ? 0.195 7.025 5.014 1.00 93.19 81 THR A C 1
ATOM 607 O O . THR A 1 81 ? -0.058 6.046 5.715 1.00 93.19 81 THR A O 1
ATOM 610 N N . VAL A 1 82 ? 0.611 6.931 3.757 1.00 96.19 82 VAL A N 1
ATOM 611 C CA . VAL A 1 82 ? 1.027 5.696 3.100 1.00 96.19 82 VAL A CA 1
ATOM 612 C C . VAL A 1 82 ? 2.505 5.844 2.776 1.00 96.19 82 VAL A C 1
ATOM 614 O O . VAL A 1 82 ? 2.885 6.642 1.916 1.00 96.19 82 VAL A O 1
ATOM 617 N N . SER A 1 83 ? 3.334 5.085 3.481 1.00 96.94 83 SER A N 1
ATOM 618 C CA . SER A 1 83 ? 4.779 5.023 3.286 1.00 96.94 83 SER A CA 1
ATOM 619 C C . SER A 1 83 ? 5.143 3.750 2.541 1.00 96.94 83 SER A C 1
ATOM 621 O O . SER A 1 83 ? 4.884 2.656 3.036 1.00 96.94 83 SER A O 1
ATOM 623 N N . LEU A 1 84 ? 5.758 3.886 1.368 1.00 97.50 84 LEU A N 1
ATOM 624 C CA . LEU A 1 84 ? 6.330 2.782 0.602 1.00 97.50 84 LEU A CA 1
ATOM 625 C C . LEU A 1 84 ? 7.853 2.826 0.731 1.00 97.50 84 LEU A C 1
ATOM 627 O O . LEU A 1 84 ? 8.488 3.811 0.348 1.00 97.50 84 LEU A O 1
ATOM 631 N N . THR A 1 85 ? 8.431 1.738 1.232 1.00 97.75 85 THR A N 1
ATOM 632 C CA . THR A 1 85 ? 9.878 1.563 1.355 1.00 97.75 85 THR A CA 1
ATOM 633 C C . THR A 1 85 ? 10.303 0.272 0.682 1.00 97.75 85 THR A C 1
ATOM 635 O O . THR A 1 85 ? 9.800 -0.801 1.005 1.00 97.75 85 THR A O 1
ATOM 638 N N . ALA A 1 86 ? 11.262 0.361 -0.229 1.00 96.81 86 ALA A N 1
ATOM 639 C CA . ALA A 1 86 ? 11.869 -0.786 -0.872 1.00 96.81 86 ALA A CA 1
ATOM 640 C C . ALA A 1 86 ? 13.341 -0.482 -1.194 1.00 96.81 86 ALA A C 1
ATOM 642 O O . ALA A 1 86 ? 13.619 0.521 -1.854 1.00 96.81 86 ALA A O 1
ATOM 643 N N . PRO A 1 87 ? 14.298 -1.299 -0.726 1.00 94.25 87 PRO A N 1
ATOM 644 C CA . PRO A 1 87 ? 15.718 -0.987 -0.860 1.00 94.25 87 PRO A CA 1
ATOM 645 C C . PRO A 1 87 ? 16.227 -1.131 -2.298 1.00 94.25 87 PRO A C 1
ATOM 647 O O . PRO A 1 87 ? 17.133 -0.400 -2.684 1.00 94.25 87 PRO A O 1
ATOM 650 N N . THR A 1 88 ? 15.662 -2.053 -3.079 1.00 93.12 88 THR A N 1
ATOM 651 C CA . THR A 1 88 ? 16.059 -2.374 -4.459 1.00 93.12 88 THR A CA 1
ATOM 652 C C . THR A 1 88 ? 14.884 -3.012 -5.220 1.00 93.12 88 THR A C 1
ATOM 654 O O . THR A 1 88 ? 13.816 -3.240 -4.646 1.00 93.12 88 THR A O 1
ATOM 657 N N . GLY A 1 89 ? 15.080 -3.322 -6.509 1.00 89.75 89 GLY A N 1
ATOM 658 C CA . GLY A 1 89 ? 14.141 -4.116 -7.320 1.00 89.75 89 GLY A CA 1
ATOM 659 C C . GLY A 1 89 ? 13.403 -3.337 -8.409 1.00 89.75 89 GLY A C 1
ATOM 660 O O . GLY A 1 89 ? 12.693 -3.936 -9.214 1.00 89.75 89 GLY A O 1
ATOM 661 N N . PHE A 1 90 ? 13.594 -2.017 -8.468 1.00 92.50 90 PHE A N 1
ATOM 662 C CA . PHE A 1 90 ? 12.892 -1.123 -9.386 1.00 92.50 90 PHE A CA 1
ATOM 663 C C . PHE A 1 90 ? 13.813 -0.715 -10.536 1.00 92.50 90 PHE A C 1
ATOM 665 O O . PHE A 1 90 ? 14.887 -0.156 -10.315 1.00 92.50 90 PHE A O 1
ATOM 672 N N . THR A 1 91 ? 13.413 -1.014 -11.773 1.00 90.00 91 THR A N 1
ATOM 673 C CA . THR A 1 91 ? 14.252 -0.783 -12.965 1.00 90.00 91 THR A CA 1
ATOM 674 C C . THR A 1 91 ? 13.769 0.396 -13.798 1.00 90.00 91 THR A C 1
ATOM 676 O O . THR A 1 91 ? 14.585 1.157 -14.319 1.00 90.00 91 THR A O 1
ATO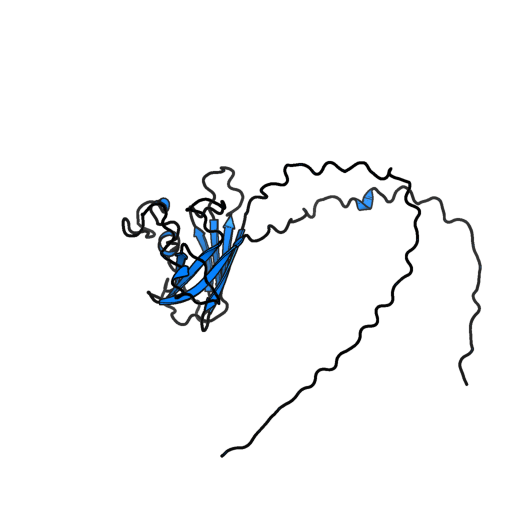M 679 N N . ASN A 1 92 ? 12.456 0.610 -13.869 1.00 85.38 92 ASN A N 1
ATOM 680 C CA . ASN A 1 92 ? 11.879 1.777 -14.504 1.00 85.38 92 ASN A CA 1
ATOM 681 C C . ASN A 1 92 ? 12.059 3.016 -13.616 1.00 85.38 92 ASN A C 1
ATOM 683 O O . ASN A 1 92 ? 11.618 3.051 -12.466 1.00 85.38 92 ASN A O 1
ATOM 687 N N . ARG A 1 93 ? 12.736 4.029 -14.157 1.00 83.25 93 ARG A N 1
ATOM 688 C CA . ARG A 1 93 ? 13.017 5.305 -13.477 1.00 83.25 93 ARG A CA 1
ATOM 689 C C . ARG A 1 93 ? 12.116 6.438 -13.955 1.00 83.25 93 ARG A C 1
ATOM 691 O O . ARG A 1 93 ? 12.343 7.589 -13.597 1.00 83.25 93 ARG A O 1
ATOM 698 N N . THR A 1 94 ? 11.125 6.121 -14.783 1.00 83.88 94 THR A N 1
ATOM 699 C CA . THR A 1 94 ? 10.135 7.098 -15.227 1.00 83.88 94 THR A CA 1
ATOM 700 C C . THR A 1 94 ? 9.393 7.629 -14.008 1.00 83.88 94 THR A C 1
ATOM 702 O O . THR A 1 94 ? 9.086 6.888 -13.067 1.00 83.88 94 THR A O 1
ATOM 705 N N . GLU A 1 95 ? 9.124 8.929 -14.011 1.00 80.62 95 GLU A N 1
ATOM 706 C CA . GLU A 1 95 ? 8.376 9.563 -12.938 1.00 80.62 95 GLU A CA 1
ATOM 707 C C . GLU A 1 95 ? 7.003 8.891 -12.772 1.00 80.62 95 GLU A C 1
ATOM 709 O O . GLU A 1 95 ? 6.314 8.613 -13.755 1.00 80.62 95 GLU A O 1
ATOM 714 N N . LYS A 1 96 ? 6.611 8.608 -11.524 1.00 82.06 96 LYS A N 1
ATOM 715 C CA . LYS A 1 96 ? 5.318 8.001 -11.165 1.00 82.06 96 LYS A CA 1
ATOM 716 C C . LYS A 1 96 ? 5.054 6.635 -11.833 1.00 82.06 96 LYS A C 1
ATOM 718 O O . LYS A 1 96 ? 3.897 6.247 -11.987 1.00 82.06 96 LYS A O 1
ATOM 723 N N . ALA A 1 97 ? 6.102 5.883 -12.190 1.00 88.56 97 ALA A N 1
ATOM 724 C CA . ALA A 1 97 ? 5.980 4.582 -12.860 1.00 88.56 97 ALA A CA 1
ATOM 725 C C . ALA A 1 97 ? 5.276 3.501 -12.021 1.00 88.56 97 ALA A C 1
ATOM 727 O O . ALA A 1 97 ? 4.686 2.574 -12.587 1.00 88.56 97 ALA A O 1
ATOM 728 N N . TYR A 1 98 ? 5.335 3.607 -10.690 1.00 95.56 98 TYR A N 1
ATOM 729 C CA . TYR A 1 98 ? 4.849 2.562 -9.793 1.00 95.56 98 TYR A CA 1
ATOM 730 C C . TYR A 1 98 ? 3.559 2.959 -9.099 1.00 95.56 98 TYR A C 1
ATOM 732 O O . TYR A 1 98 ? 3.441 4.047 -8.543 1.00 95.56 98 TYR A O 1
ATOM 740 N N . ARG A 1 99 ? 2.580 2.061 -9.100 1.00 95.62 99 ARG A N 1
ATOM 741 C CA . ARG A 1 99 ? 1.222 2.347 -8.631 1.00 95.62 99 ARG A CA 1
ATOM 742 C C . ARG A 1 99 ? 0.853 1.385 -7.513 1.00 95.62 99 ARG A C 1
ATOM 744 O O . ARG A 1 99 ? 1.146 0.198 -7.616 1.00 95.62 99 ARG A O 1
ATOM 751 N N . LEU A 1 100 ? 0.213 1.884 -6.460 1.00 97.31 100 LEU A N 1
ATOM 752 C CA . LEU A 1 100 ? -0.367 1.040 -5.416 1.00 97.31 100 LEU A CA 1
ATOM 753 C C . LEU A 1 100 ? -1.876 0.919 -5.626 1.00 97.31 100 LEU A C 1
ATOM 755 O O . LEU A 1 100 ? -2.525 1.878 -6.044 1.00 97.31 100 LEU A O 1
ATOM 759 N N . ALA A 1 101 ? -2.426 -0.244 -5.294 1.00 97.00 101 ALA A N 1
ATOM 760 C CA . ALA A 1 101 ? -3.863 -0.464 -5.233 1.00 97.00 101 ALA A CA 1
ATOM 761 C C . ALA A 1 101 ? -4.228 -1.474 -4.138 1.00 97.00 101 ALA A C 1
ATOM 763 O O . ALA A 1 101 ? -3.436 -2.363 -3.831 1.00 97.00 101 ALA A O 1
ATOM 764 N N . ILE A 1 102 ? -5.425 -1.363 -3.563 1.00 97.56 102 ILE A N 1
ATOM 765 C CA . ILE A 1 102 ? -5.973 -2.320 -2.592 1.00 97.56 102 ILE A CA 1
ATOM 766 C C . ILE A 1 102 ? -7.071 -3.137 -3.273 1.00 97.56 102 ILE A C 1
ATOM 768 O O . ILE A 1 102 ? -7.964 -2.586 -3.913 1.00 97.56 102 ILE A O 1
ATOM 772 N N . HIS A 1 103 ? -7.005 -4.453 -3.120 1.00 97.69 103 HIS A N 1
ATOM 773 C CA . HIS A 1 103 ? -7.932 -5.430 -3.678 1.00 97.69 103 HIS A CA 1
ATOM 774 C C . HIS A 1 103 ? -8.714 -6.144 -2.570 1.00 97.69 103 HIS A C 1
ATOM 776 O O . HIS A 1 103 ? -8.229 -6.281 -1.448 1.00 97.69 103 HIS A O 1
ATOM 782 N N . ASN A 1 104 ? -9.917 -6.624 -2.888 1.00 96.56 104 ASN A N 1
ATOM 783 C CA . ASN A 1 104 ? -10.853 -7.202 -1.915 1.00 96.56 104 ASN A CA 1
ATOM 784 C C . ASN A 1 104 ? -10.343 -8.477 -1.224 1.00 96.56 104 ASN A C 1
ATOM 786 O O . ASN A 1 104 ? -10.720 -8.769 -0.092 1.00 96.56 104 ASN A O 1
ATOM 790 N N . GLY A 1 105 ? -9.522 -9.263 -1.897 1.00 95.38 105 GLY A N 1
ATOM 791 C CA . GLY A 1 105 ? -9.094 -10.565 -1.422 1.00 95.38 105 GLY A CA 1
ATOM 792 C C . GLY A 1 105 ? -7.837 -10.557 -0.571 1.00 95.38 105 GLY A C 1
ATOM 793 O O . GLY A 1 105 ? -7.265 -9.514 -0.251 1.00 95.38 105 GLY A O 1
ATOM 794 N N . THR A 1 106 ? -7.360 -11.758 -0.268 1.00 94.00 106 THR A N 1
ATOM 795 C CA . THR A 1 106 ? -6.070 -12.013 0.378 1.00 94.00 106 THR A CA 1
ATOM 796 C C . THR A 1 106 ? -5.118 -12.673 -0.604 1.00 94.00 106 THR A C 1
ATOM 798 O O . THR A 1 106 ? -5.531 -13.530 -1.384 1.00 94.00 106 THR A O 1
ATOM 801 N N . VAL A 1 107 ? -3.835 -12.330 -0.528 1.00 95.12 107 VAL A N 1
ATOM 802 C CA . VAL A 1 107 ? -2.798 -13.085 -1.226 1.00 95.12 107 VAL A CA 1
ATOM 803 C C . VAL A 1 107 ? -2.509 -14.379 -0.463 1.00 95.12 107 VAL A C 1
ATOM 805 O O . VAL A 1 107 ? -2.387 -14.370 0.765 1.00 95.12 107 VAL A O 1
ATOM 808 N N . GLN A 1 108 ? -2.382 -15.479 -1.200 1.00 92.50 108 GLN A N 1
ATOM 809 C CA . GLN A 1 108 ? -1.918 -16.770 -0.699 1.00 92.50 108 GLN A CA 1
ATOM 810 C C . GLN A 1 108 ? -0.551 -17.061 -1.324 1.00 92.50 108 GLN A C 1
ATOM 812 O O . GLN A 1 108 ? -0.364 -16.832 -2.518 1.00 92.50 108 GLN A O 1
ATOM 817 N N . ASP A 1 109 ? 0.413 -17.493 -0.510 1.00 89.62 109 ASP A N 1
ATOM 818 C CA . ASP A 1 109 ? 1.760 -17.900 -0.945 1.00 89.62 109 ASP A CA 1
ATOM 819 C C . ASP A 1 109 ? 2.536 -16.845 -1.765 1.00 89.62 109 ASP A C 1
ATOM 821 O O . ASP A 1 109 ? 3.452 -17.163 -2.517 1.00 89.62 109 ASP A O 1
ATOM 825 N N . GLY A 1 110 ? 2.182 -15.563 -1.610 1.00 89.75 110 GLY A N 1
ATOM 826 C CA . GLY A 1 110 ? 2.802 -14.456 -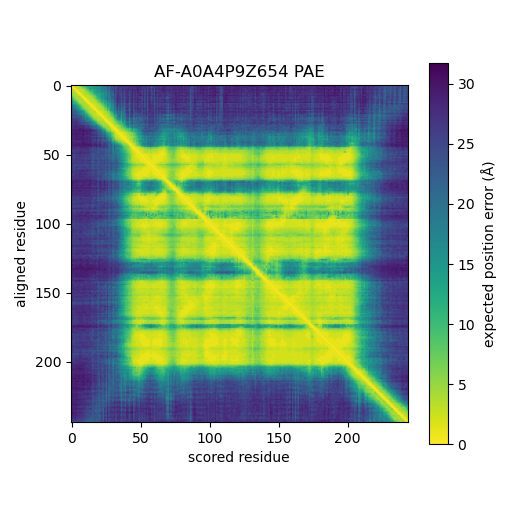2.344 1.00 89.75 110 GLY A CA 1
ATOM 827 C C . GLY A 1 110 ? 2.403 -14.357 -3.823 1.00 89.75 110 GLY A C 1
ATOM 828 O O . GLY A 1 110 ? 2.977 -13.540 -4.539 1.00 89.75 110 GLY A O 1
ATOM 829 N N . ASP A 1 111 ? 1.427 -15.141 -4.296 1.00 95.19 111 ASP A N 1
ATOM 830 C CA . ASP A 1 111 ? 0.973 -15.081 -5.687 1.00 95.19 111 ASP A CA 1
ATOM 831 C C . ASP A 1 111 ? -0.011 -13.924 -5.930 1.00 95.19 111 ASP A C 1
ATOM 833 O O . ASP A 1 111 ? -1.201 -13.986 -5.612 1.00 95.19 111 ASP A O 1
ATOM 837 N N . CYS A 1 112 ? 0.479 -12.863 -6.569 1.00 96.44 112 CYS A N 1
ATOM 838 C CA . CYS A 1 112 ? -0.311 -11.678 -6.910 1.00 96.44 112 CYS A CA 1
ATOM 839 C C . CYS A 1 112 ? -1.333 -11.901 -8.031 1.00 96.44 112 CYS A C 1
ATOM 841 O O . CYS A 1 112 ? -2.194 -11.043 -8.254 1.00 96.44 112 CYS A O 1
ATOM 843 N N . ASN A 1 113 ? -1.245 -13.018 -8.752 1.00 95.56 113 ASN A N 1
ATOM 844 C CA . ASN A 1 113 ? -2.194 -13.387 -9.799 1.00 95.56 113 ASN A CA 1
ATOM 845 C C . ASN A 1 113 ? -3.280 -14.337 -9.292 1.00 95.56 113 ASN A C 1
ATOM 847 O O . ASN A 1 113 ? -4.189 -14.664 -10.055 1.00 95.56 113 ASN A O 1
ATOM 851 N N . ASN A 1 114 ? -3.230 -14.726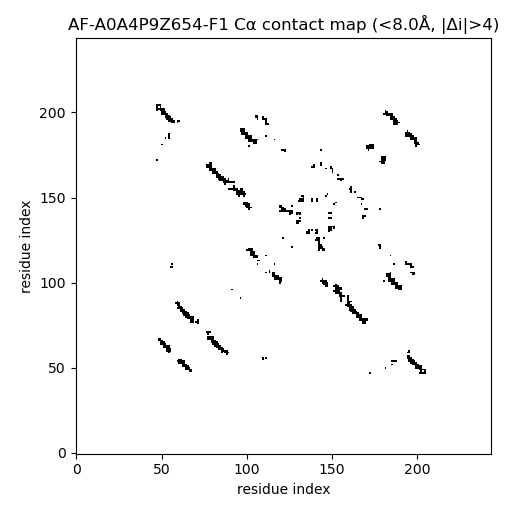 -8.015 1.00 94.94 114 ASN A N 1
ATOM 852 C CA . ASN A 1 114 ? -4.230 -15.596 -7.424 1.00 94.94 114 ASN A CA 1
ATOM 853 C C . ASN A 1 114 ? -5.637 -14.974 -7.592 1.00 94.94 114 ASN A C 1
ATOM 855 O O . ASN A 1 114 ? -5.857 -13.825 -7.185 1.00 94.94 114 ASN A O 1
ATOM 859 N N . PRO A 1 115 ? -6.610 -15.705 -8.171 1.00 95.19 115 PRO A N 1
ATOM 860 C CA . PRO A 1 115 ? -7.964 -15.197 -8.392 1.00 95.19 115 PRO A CA 1
ATOM 861 C C . PRO A 1 115 ? -8.678 -14.794 -7.094 1.00 95.19 115 PRO A C 1
ATOM 863 O O . PRO A 1 115 ? -9.542 -13.919 -7.124 1.00 95.19 115 PRO A O 1
ATOM 866 N N . GLN A 1 116 ? -8.287 -15.362 -5.949 1.00 95.38 116 GLN A N 1
ATOM 867 C CA . GLN A 1 116 ? -8.821 -15.002 -4.636 1.00 95.38 116 GLN A CA 1
ATOM 868 C C . GLN A 1 116 ? -8.513 -13.562 -4.238 1.00 95.38 116 GLN A C 1
ATOM 870 O O . GLN A 1 116 ? -9.253 -13.019 -3.426 1.00 95.38 116 GLN A O 1
ATOM 875 N N . VAL A 1 117 ? -7.483 -12.924 -4.814 1.00 96.94 117 VAL A N 1
ATOM 876 C CA . VAL A 1 117 ? -7.200 -11.495 -4.602 1.00 96.94 117 VAL A CA 1
ATOM 877 C C . VAL A 1 117 ? -8.370 -10.627 -5.080 1.00 96.94 117 VAL A C 1
ATOM 879 O O . VAL A 1 117 ? -8.649 -9.583 -4.494 1.00 96.94 117 VAL A O 1
ATOM 882 N N . GLY A 1 118 ? -9.093 -11.070 -6.109 1.00 95.75 118 GLY A N 1
ATOM 883 C CA . GLY A 1 118 ? -10.307 -10.417 -6.579 1.00 95.75 118 GLY A CA 1
ATOM 884 C C . GLY A 1 118 ? -10.102 -9.021 -7.180 1.00 95.75 118 GLY A C 1
ATOM 885 O O . GLY A 1 118 ? -9.005 -8.606 -7.573 1.00 95.75 118 GLY A O 1
ATOM 886 N N . ALA A 1 119 ? -11.218 -8.303 -7.293 1.00 96.19 119 ALA A N 1
ATOM 887 C CA . ALA A 1 119 ? -11.271 -6.964 -7.865 1.00 96.19 119 ALA A CA 1
ATOM 888 C C . ALA A 1 119 ? -10.688 -5.896 -6.924 1.00 96.19 119 ALA A C 1
ATOM 890 O O . ALA A 1 119 ? -10.425 -6.145 -5.744 1.00 96.19 119 ALA A O 1
ATOM 891 N N . LEU A 1 120 ? -10.508 -4.694 -7.473 1.00 96.12 120 LEU A N 1
ATOM 892 C CA . LEU A 1 120 ? -10.182 -3.490 -6.715 1.00 96.12 120 LEU A CA 1
ATOM 893 C C . LEU A 1 120 ? -11.213 -3.267 -5.593 1.00 96.12 120 LEU A C 1
ATOM 895 O O . LEU A 1 120 ? -12.406 -3.504 -5.789 1.00 96.12 120 LEU A O 1
ATOM 899 N N . LEU A 1 121 ? -10.757 -2.804 -4.429 1.00 95.94 121 LEU A N 1
ATOM 900 C CA . LEU A 1 121 ? -11.626 -2.429 -3.317 1.00 95.94 121 LEU A CA 1
ATOM 901 C C . LEU A 1 121 ? -12.432 -1.175 -3.678 1.00 95.94 121 LEU A C 1
ATOM 903 O O . LEU A 1 121 ? -11.940 -0.051 -3.588 1.00 95.94 121 LEU A O 1
ATOM 907 N N . ASP A 1 122 ? -13.678 -1.380 -4.090 1.00 94.62 122 ASP A N 1
ATOM 908 C CA . ASP A 1 122 ? -14.579 -0.315 -4.531 1.00 94.62 122 ASP A CA 1
ATOM 909 C C . ASP A 1 122 ? -16.033 -0.569 -4.090 1.00 94.62 122 ASP A C 1
ATOM 911 O O . ASP A 1 122 ? -16.904 -0.843 -4.919 1.00 94.62 122 ASP A O 1
ATOM 915 N N . PRO A 1 123 ? -16.315 -0.496 -2.778 1.00 92.81 123 PRO A N 1
ATOM 916 C CA . PRO A 1 123 ? -17.663 -0.721 -2.244 1.00 92.81 123 PRO A CA 1
ATOM 917 C C . PRO A 1 123 ? -18.679 0.345 -2.691 1.00 92.81 123 PRO A C 1
ATOM 919 O O . PRO A 1 123 ? -19.879 0.124 -2.595 1.00 92.81 123 PRO A O 1
ATOM 922 N N . ASP A 1 124 ? -18.211 1.489 -3.202 1.00 90.19 124 ASP A N 1
ATOM 923 C CA . ASP A 1 124 ? -19.064 2.590 -3.666 1.00 90.19 124 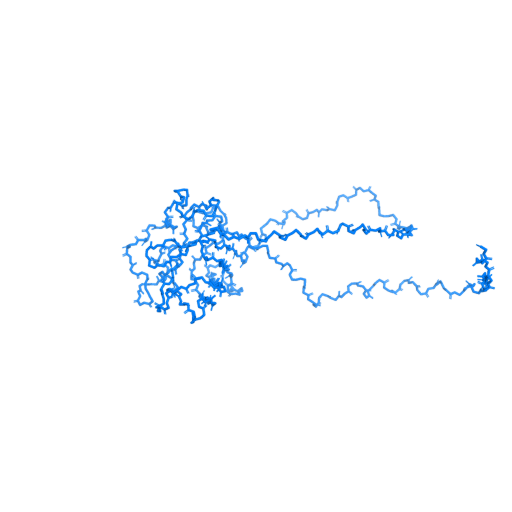ASP A CA 1
ATOM 924 C C . ASP A 1 124 ? -19.236 2.622 -5.189 1.00 90.19 124 ASP A C 1
ATOM 926 O O . ASP A 1 124 ? -19.862 3.541 -5.726 1.00 90.19 124 ASP A O 1
ATOM 930 N N . HIS A 1 125 ? -18.664 1.644 -5.898 1.00 88.62 125 HIS A N 1
ATOM 931 C CA . HIS A 1 125 ? -18.683 1.561 -7.356 1.00 88.62 125 HIS A CA 1
ATOM 932 C C . HIS A 1 125 ? -18.242 2.872 -8.032 1.00 88.62 125 HIS A C 1
ATOM 934 O O . HIS A 1 125 ? -18.908 3.361 -8.952 1.00 88.62 125 HIS A O 1
ATOM 940 N N . ARG A 1 126 ? -17.166 3.492 -7.539 1.00 82.12 126 ARG A N 1
ATOM 941 C CA . ARG A 1 126 ? -16.611 4.757 -8.048 1.00 82.12 126 ARG A CA 1
ATOM 942 C C . ARG A 1 126 ? -15.567 4.551 -9.145 1.00 82.12 126 ARG A C 1
ATOM 944 O O . ARG A 1 126 ? -15.256 5.492 -9.877 1.00 82.12 126 ARG A O 1
ATOM 951 N N . PHE A 1 127 ? -15.036 3.340 -9.293 1.00 78.62 127 PHE A N 1
ATOM 952 C CA . PHE A 1 127 ? -14.017 3.031 -10.286 1.00 78.62 127 PHE A CA 1
ATOM 953 C C . PHE A 1 127 ? -14.499 3.346 -11.710 1.00 78.62 127 PHE A C 1
ATOM 955 O O . PHE A 1 127 ? -15.614 3.007 -12.104 1.00 78.62 127 PHE A O 1
ATOM 962 N N . GLY A 1 128 ? -13.656 4.032 -12.487 1.00 71.38 128 GLY A N 1
ATOM 963 C CA . GLY A 1 128 ? -13.934 4.400 -13.880 1.00 71.38 128 GLY A CA 1
ATOM 964 C C . GLY A 1 128 ? -14.942 5.541 -14.087 1.00 71.38 128 GLY A C 1
ATOM 965 O O . GLY A 1 128 ? -15.091 5.992 -15.220 1.00 71.38 128 GLY A O 1
ATOM 966 N N . LYS A 1 129 ? -15.606 6.042 -13.034 1.00 65.88 129 LYS A N 1
ATOM 967 C CA . LYS A 1 129 ? -16.618 7.109 -13.157 1.00 65.88 129 LYS A CA 1
ATOM 968 C C . LYS A 1 129 ? -16.021 8.511 -13.203 1.00 65.88 129 LYS A C 1
ATOM 970 O O . LYS A 1 129 ? -16.531 9.367 -13.920 1.00 65.88 129 LYS A O 1
ATOM 975 N N . THR A 1 130 ? -14.921 8.739 -12.491 1.00 62.84 130 THR A N 1
ATOM 976 C CA . THR A 1 130 ? -14.244 10.038 -12.490 1.00 62.84 130 THR A CA 1
ATOM 977 C C . THR A 1 130 ? -12.740 9.855 -12.437 1.00 62.84 130 THR A C 1
ATOM 979 O O . THR A 1 130 ? -12.239 8.926 -11.805 1.00 62.84 130 THR A O 1
ATOM 982 N N . ARG A 1 131 ? -12.000 10.719 -13.142 1.00 61.09 131 ARG A N 1
ATOM 983 C CA . ARG A 1 131 ? -10.538 10.682 -13.099 1.00 61.09 131 ARG A CA 1
ATOM 984 C C . ARG A 1 131 ? -10.087 11.106 -11.710 1.00 61.09 131 ARG A C 1
ATOM 986 O O . ARG A 1 131 ? -10.140 12.278 -11.363 1.00 61.09 131 ARG A O 1
ATOM 993 N N . CYS A 1 132 ? -9.621 10.130 -10.954 1.00 67.75 132 CYS A N 1
ATOM 994 C CA . CYS A 1 132 ? -8.836 10.326 -9.753 1.00 67.75 132 CYS A CA 1
ATOM 995 C C . CYS A 1 132 ? -7.442 10.781 -10.151 1.00 67.75 132 CYS A C 1
ATOM 997 O O . CYS A 1 132 ? -6.517 9.985 -10.261 1.00 67.75 132 CYS A O 1
ATOM 999 N N . ASN A 1 133 ? -7.310 12.047 -10.510 1.00 60.88 133 ASN A N 1
ATOM 1000 C CA . ASN A 1 133 ? -6.016 12.666 -10.723 1.00 60.88 133 ASN A CA 1
ATOM 1001 C C . ASN A 1 133 ? -5.891 13.892 -9.822 1.00 60.88 133 ASN A C 1
ATOM 1003 O O . ASN A 1 133 ? -6.879 14.429 -9.333 1.00 60.88 133 ASN A O 1
ATOM 1007 N N . GLU A 1 134 ? -4.656 14.350 -9.628 1.00 53.72 134 GLU A N 1
ATOM 1008 C CA . GLU A 1 134 ? -4.302 15.506 -8.787 1.00 53.72 134 GLU A CA 1
ATOM 1009 C C . GLU A 1 134 ? -5.026 16.815 -9.189 1.00 53.72 134 GLU A C 1
ATOM 1011 O O . GLU A 1 134 ? -4.995 17.782 -8.437 1.00 53.72 134 GLU A O 1
ATOM 1016 N N . ILE A 1 135 ? -5.690 16.841 -10.353 1.00 56.69 135 ILE A N 1
ATOM 1017 C CA . ILE A 1 135 ? -6.391 17.994 -10.951 1.00 56.69 135 ILE A CA 1
ATOM 1018 C C . ILE A 1 135 ? -7.913 17.715 -11.076 1.00 56.69 135 ILE A C 1
ATOM 1020 O O . ILE A 1 135 ? -8.652 18.453 -11.720 1.00 56.69 135 ILE A O 1
ATOM 1024 N N . GLY A 1 136 ? -8.388 16.606 -10.506 1.00 54.88 136 GLY A N 1
ATOM 1025 C CA . GLY A 1 136 ? -9.746 16.090 -10.655 1.00 54.88 136 GLY A CA 1
ATOM 1026 C C . GLY A 1 136 ? -10.701 16.466 -9.514 1.00 54.88 136 GLY A C 1
ATOM 1027 O O . GLY A 1 136 ? -10.349 17.263 -8.644 1.00 54.88 136 GLY A O 1
ATOM 1028 N N . PRO A 1 137 ? -11.926 15.899 -9.501 1.00 55.94 137 PRO A N 1
ATOM 1029 C CA . PRO A 1 137 ? -12.853 15.996 -8.364 1.00 55.94 137 PRO A CA 1
ATOM 1030 C C . PRO A 1 137 ? -12.178 15.631 -7.029 1.00 55.94 137 PRO A C 1
ATOM 1032 O O . PRO A 1 137 ? -11.141 14.962 -7.027 1.00 55.94 137 PRO A O 1
ATOM 1035 N N . PRO A 1 138 ? -12.770 16.016 -5.880 1.00 66.62 138 PRO A N 1
ATOM 1036 C CA . PRO A 1 138 ? -12.207 15.732 -4.561 1.00 66.62 138 PRO A CA 1
ATOM 1037 C C . PRO A 1 138 ? -11.796 14.262 -4.431 1.00 66.62 138 PRO A C 1
ATOM 1039 O O . PRO A 1 138 ? -12.488 13.374 -4.934 1.00 66.62 138 PRO A O 1
ATOM 1042 N N . ARG A 1 139 ? -10.675 14.006 -3.739 1.00 66.69 139 ARG A N 1
ATOM 1043 C CA . ARG A 1 139 ? -10.079 12.666 -3.534 1.00 66.69 139 ARG A CA 1
ATOM 1044 C C . ARG A 1 139 ? -11.082 11.622 -3.039 1.00 66.69 139 ARG A C 1
ATOM 1046 O O . ARG A 1 139 ? -10.930 10.435 -3.300 1.00 66.69 139 ARG A O 1
ATOM 1053 N N . GLU A 1 140 ? -12.128 12.077 -2.364 1.00 69.31 140 GLU A N 1
ATOM 1054 C CA . GLU A 1 140 ? -13.254 11.270 -1.907 1.00 69.31 140 GLU A CA 1
ATOM 1055 C C . GLU A 1 140 ? -13.985 10.558 -3.049 1.00 69.31 140 GLU A C 1
ATOM 1057 O O . GLU A 1 140 ? -14.526 9.481 -2.848 1.00 69.31 140 GLU A O 1
ATOM 1062 N N . SER A 1 141 ? -13.994 11.108 -4.263 1.00 78.19 141 SER A N 1
ATOM 1063 C CA . SER A 1 141 ? -14.657 10.526 -5.438 1.00 78.19 141 SER A CA 1
ATOM 1064 C C . SER A 1 141 ? -13.981 9.262 -5.985 1.00 78.19 141 SER A C 1
ATOM 1066 O O . SER A 1 141 ? -14.514 8.644 -6.904 1.00 78.19 141 SER A O 1
ATOM 1068 N N . CYS A 1 142 ? -12.849 8.854 -5.411 1.00 85.62 142 CYS A N 1
ATOM 1069 C CA . CYS A 1 142 ? -12.084 7.695 -5.842 1.00 85.62 142 CYS A CA 1
ATOM 1070 C C . CYS A 1 142 ? -12.545 6.398 -5.202 1.00 85.62 142 CYS A C 1
ATOM 1072 O O . CYS A 1 142 ? -13.017 6.372 -4.066 1.00 85.62 142 CYS A O 1
ATOM 1074 N N . ALA A 1 143 ? -12.353 5.296 -5.930 1.00 90.44 143 ALA A N 1
ATOM 1075 C CA . ALA A 1 143 ? -12.418 3.979 -5.317 1.00 90.44 143 ALA A CA 1
ATOM 1076 C C . ALA A 1 143 ? -11.419 3.932 -4.152 1.00 90.44 143 ALA A C 1
ATOM 1078 O O . ALA A 1 143 ? -10.271 4.365 -4.293 1.00 90.44 143 ALA A O 1
ATOM 1079 N N . ILE A 1 144 ? -11.848 3.390 -3.011 1.00 91.62 144 ILE A N 1
ATOM 1080 C CA . ILE A 1 144 ? -11.031 3.315 -1.788 1.00 91.62 144 ILE A CA 1
ATOM 1081 C C . ILE A 1 144 ? -9.703 2.603 -2.075 1.00 91.62 144 ILE A C 1
ATOM 1083 O O . ILE A 1 144 ? -8.654 3.002 -1.574 1.00 91.62 144 ILE A O 1
ATOM 1087 N N . GLY A 1 145 ? -9.743 1.573 -2.921 1.00 94.50 145 GLY A N 1
ATOM 1088 C CA . GLY A 1 145 ? -8.575 0.815 -3.331 1.00 94.50 145 GLY A CA 1
ATOM 1089 C C . GLY A 1 145 ? -7.702 1.461 -4.402 1.00 94.50 145 GLY A C 1
ATOM 1090 O O . GLY A 1 145 ? -6.594 0.975 -4.601 1.00 94.50 145 GLY A O 1
ATOM 1091 N N . ASP A 1 146 ? -8.124 2.533 -5.080 1.00 93.56 146 ASP A N 1
ATOM 1092 C CA . ASP A 1 146 ? -7.288 3.218 -6.078 1.00 93.56 146 ASP A CA 1
ATOM 1093 C C . ASP A 1 146 ? -6.331 4.218 -5.411 1.00 93.56 146 ASP A C 1
ATOM 1095 O O . ASP A 1 146 ? -6.506 5.438 -5.470 1.00 93.56 146 ASP A O 1
ATOM 1099 N N . LEU A 1 147 ? -5.292 3.692 -4.758 1.00 93.50 147 LEU A N 1
ATOM 1100 C CA . LEU A 1 147 ? -4.284 4.531 -4.108 1.00 93.50 147 LEU A CA 1
ATOM 1101 C C . LEU A 1 147 ? -3.487 5.350 -5.123 1.00 93.50 147 LEU A C 1
ATOM 1103 O O . LEU A 1 147 ? -3.050 6.448 -4.802 1.00 93.50 147 LEU A O 1
ATOM 1107 N N . ASN A 1 148 ? -3.299 4.861 -6.347 1.00 91.56 148 ASN A N 1
ATOM 1108 C CA . ASN A 1 148 ? -2.635 5.641 -7.383 1.00 91.56 148 ASN A CA 1
ATOM 1109 C C . ASN A 1 148 ? -3.433 6.887 -7.762 1.00 91.56 148 ASN A C 1
ATOM 1111 O O . ASN A 1 148 ? -2.845 7.951 -7.921 1.00 91.56 148 ASN A O 1
ATOM 1115 N N . GLY A 1 149 ? -4.752 6.777 -7.886 1.00 87.31 149 GLY A N 1
ATOM 1116 C CA . GLY A 1 149 ? -5.592 7.935 -8.149 1.00 87.31 149 GLY A CA 1
ATOM 1117 C C . GLY A 1 149 ? -5.601 8.949 -6.997 1.00 87.31 149 GLY A C 1
ATOM 1118 O O . GLY A 1 149 ? -5.622 10.156 -7.225 1.00 87.31 149 GLY A O 1
ATOM 1119 N N . GLN A 1 150 ? -5.525 8.467 -5.753 1.00 87.50 150 GLN A N 1
ATOM 1120 C CA . GLN A 1 150 ? -5.522 9.316 -4.556 1.00 87.50 150 GLN A CA 1
ATOM 1121 C C . GLN A 1 150 ? -4.159 9.968 -4.262 1.00 87.50 150 GLN A C 1
ATOM 1123 O O . GLN A 1 150 ? -4.101 11.098 -3.775 1.00 87.50 150 GLN A O 1
ATOM 1128 N N . LEU A 1 151 ? -3.065 9.244 -4.516 1.00 89.75 151 LEU A N 1
ATOM 1129 C CA . LEU A 1 151 ? -1.704 9.603 -4.103 1.00 89.75 151 LEU A CA 1
ATOM 1130 C C . LEU A 1 151 ? -0.800 10.011 -5.274 1.00 89.75 151 LEU A C 1
ATOM 1132 O O . LEU A 1 151 ? 0.276 10.573 -5.063 1.00 89.75 151 LEU A O 1
ATOM 1136 N N . GLY A 1 152 ? -1.169 9.656 -6.502 1.00 89.19 152 GLY A N 1
ATOM 1137 C CA . GLY A 1 152 ? -0.258 9.593 -7.640 1.00 89.19 152 GLY A CA 1
ATOM 1138 C C . GLY A 1 152 ? 0.740 8.431 -7.532 1.00 89.19 152 GLY A C 1
ATOM 1139 O O . GLY A 1 152 ? 0.959 7.853 -6.461 1.00 89.19 152 GLY A O 1
ATOM 1140 N N . GLY A 1 153 ? 1.418 8.122 -8.636 1.00 92.06 153 GLY A N 1
ATOM 1141 C CA . GLY A 1 153 ? 2.435 7.069 -8.670 1.00 92.06 153 GLY A CA 1
ATOM 1142 C C . GLY A 1 153 ? 3.704 7.409 -7.880 1.00 92.06 153 GLY A C 1
ATOM 1143 O O . GLY A 1 153 ? 3.968 8.560 -7.526 1.00 92.06 153 GLY A O 1
ATOM 1144 N N . PHE A 1 154 ? 4.502 6.390 -7.596 1.00 94.56 154 PHE A N 1
ATOM 1145 C CA . PHE A 1 154 ? 5.798 6.464 -6.936 1.00 94.56 154 PHE A CA 1
ATOM 1146 C C . PHE A 1 154 ? 6.916 6.419 -7.978 1.00 94.56 154 PHE A C 1
ATOM 1148 O O . PHE A 1 154 ? 6.790 5.755 -9.009 1.00 94.56 154 PHE A O 1
ATOM 1155 N N . SER A 1 155 ? 8.013 7.112 -7.691 1.00 95.25 155 SER A N 1
ATOM 1156 C CA . SER A 1 155 ? 9.210 7.137 -8.532 1.00 95.25 155 SER A CA 1
ATOM 1157 C C . SER A 1 155 ? 10.337 6.399 -7.819 1.00 95.25 155 SER A C 1
ATOM 1159 O O . SER A 1 155 ? 10.547 6.603 -6.622 1.00 95.25 155 SER A O 1
ATOM 1161 N N . ALA A 1 156 ? 11.063 5.557 -8.550 1.00 95.88 156 ALA A N 1
ATOM 1162 C CA . ALA A 1 156 ? 12.275 4.931 -8.039 1.00 95.88 156 ALA A CA 1
ATOM 1163 C C . ALA A 1 156 ? 13.476 5.870 -8.163 1.00 95.88 156 ALA A C 1
ATOM 1165 O O . ALA A 1 156 ? 13.614 6.607 -9.141 1.00 95.88 156 ALA A O 1
ATOM 1166 N N . ALA A 1 157 ? 14.362 5.819 -7.175 1.00 95.31 157 ALA A N 1
ATOM 1167 C CA . ALA A 1 157 ? 15.654 6.480 -7.219 1.00 95.31 157 ALA A CA 1
ATOM 1168 C C . ALA A 1 157 ? 16.597 5.790 -8.223 1.00 95.31 157 ALA A C 1
ATOM 1170 O O . ALA A 1 157 ? 16.345 4.686 -8.711 1.00 95.31 157 ALA A O 1
ATOM 1171 N N . ALA A 1 158 ? 17.731 6.428 -8.523 1.00 93.88 158 ALA A N 1
ATOM 1172 C CA . ALA A 1 158 ? 18.704 5.911 -9.488 1.00 93.88 158 ALA A CA 1
ATOM 1173 C C . ALA A 1 158 ? 19.311 4.550 -9.092 1.00 93.88 158 ALA A C 1
ATOM 1175 O O . ALA A 1 158 ? 19.736 3.793 -9.957 1.00 93.88 158 ALA A O 1
ATOM 1176 N N . ASN A 1 159 ? 19.335 4.210 -7.805 1.00 94.44 159 ASN A N 1
ATOM 1177 C CA . ASN A 1 159 ? 19.771 2.900 -7.307 1.00 94.44 159 ASN A CA 1
ATOM 1178 C C . ASN A 1 159 ? 18.660 1.828 -7.355 1.00 94.44 159 ASN A C 1
ATOM 1180 O O . ASN A 1 159 ? 18.872 0.714 -6.885 1.00 94.44 159 ASN A O 1
ATOM 1184 N N . GLY A 1 160 ? 17.481 2.154 -7.892 1.00 94.50 160 GLY A N 1
ATOM 1185 C CA . GLY A 1 160 ? 16.335 1.253 -7.933 1.00 94.50 160 GLY A CA 1
ATOM 1186 C C . GLY A 1 160 ? 15.649 1.063 -6.582 1.00 94.50 160 GLY A C 1
ATOM 1187 O O . GLY A 1 160 ? 14.979 0.050 -6.404 1.00 94.50 160 GLY A O 1
ATOM 1188 N N . SER A 1 161 ? 15.826 1.988 -5.631 1.00 96.44 161 SER A N 1
ATOM 1189 C CA . SER A 1 161 ? 15.094 2.013 -4.362 1.00 96.44 161 SER A CA 1
ATOM 1190 C C . SER A 1 161 ? 13.866 2.927 -4.431 1.00 96.44 161 SER A C 1
ATOM 1192 O O . SER A 1 161 ? 13.793 3.836 -5.258 1.00 96.44 161 SER A O 1
ATOM 1194 N N . ILE A 1 162 ? 12.903 2.717 -3.535 1.00 96.69 162 ILE A N 1
ATOM 1195 C CA . ILE A 1 162 ? 11.800 3.648 -3.270 1.00 96.69 162 ILE A CA 1
ATOM 1196 C C . ILE A 1 162 ? 11.766 3.930 -1.769 1.00 96.69 162 ILE A C 1
ATOM 1198 O O . ILE A 1 162 ? 11.792 3.009 -0.957 1.00 96.69 162 ILE A O 1
ATOM 1202 N N . SER A 1 163 ? 11.684 5.204 -1.397 1.00 97.00 163 SER A N 1
ATOM 1203 C CA . SER A 1 163 ? 11.348 5.633 -0.039 1.00 97.00 163 SER A CA 1
ATOM 1204 C C . SER A 1 163 ? 10.516 6.900 -0.142 1.00 97.00 163 SER A C 1
ATOM 1206 O O . SER A 1 163 ? 11.037 7.968 -0.460 1.00 97.00 163 SER A O 1
ATOM 1208 N N . ALA A 1 164 ? 9.205 6.766 0.027 1.00 96.25 164 ALA A N 1
ATOM 1209 C CA . ALA A 1 164 ? 8.277 7.873 -0.145 1.00 96.25 164 ALA A CA 1
ATOM 1210 C C . ALA A 1 164 ? 7.071 7.717 0.775 1.00 96.25 164 ALA A C 1
ATOM 1212 O O . ALA A 1 164 ? 6.543 6.618 0.939 1.00 96.25 164 ALA A O 1
ATOM 1213 N N . THR A 1 165 ? 6.610 8.843 1.311 1.00 96.19 165 THR A N 1
ATOM 1214 C CA . THR A 1 165 ? 5.411 8.941 2.144 1.00 96.19 165 THR A CA 1
ATOM 1215 C C . THR A 1 165 ? 4.448 9.921 1.502 1.00 96.19 165 THR A C 1
ATOM 1217 O O . THR A 1 165 ? 4.859 10.998 1.072 1.00 96.19 165 THR A O 1
ATOM 1220 N N . LYS A 1 166 ? 3.173 9.545 1.422 1.00 94.50 166 LYS A N 1
ATOM 1221 C CA . LYS A 1 166 ? 2.118 10.376 0.842 1.00 94.50 166 LYS A CA 1
ATOM 1222 C C . LYS A 1 166 ? 0.864 10.345 1.700 1.00 94.50 166 LYS A C 1
ATOM 1224 O O . LYS A 1 166 ? 0.572 9.332 2.328 1.00 94.50 166 LYS A O 1
ATOM 1229 N N . ASP A 1 167 ? 0.107 11.434 1.680 1.00 91.38 167 ASP A N 1
ATOM 1230 C CA . ASP A 1 167 ? -1.151 11.538 2.416 1.00 91.38 167 ASP A CA 1
ATOM 1231 C C . ASP A 1 167 ? -2.307 10.938 1.613 1.00 91.38 167 ASP A C 1
ATOM 1233 O O . ASP A 1 167 ? -2.654 11.447 0.543 1.00 91.38 167 ASP A O 1
ATOM 1237 N N . ALA A 1 168 ? -2.923 9.894 2.159 1.00 87.75 168 ALA A N 1
ATOM 1238 C CA . ALA A 1 168 ? -4.167 9.306 1.690 1.00 87.75 168 ALA A CA 1
ATOM 1239 C C . ALA A 1 168 ? -5.341 9.868 2.490 1.00 87.75 168 ALA A C 1
ATOM 1241 O O . ALA A 1 168 ? -5.370 9.805 3.723 1.00 87.75 168 ALA A O 1
ATOM 1242 N N . ALA A 1 169 ? -6.344 10.364 1.775 1.00 80.06 169 ALA A N 1
ATOM 1243 C CA . ALA A 1 169 ? -7.647 10.579 2.375 1.00 80.06 169 ALA A CA 1
ATOM 1244 C C . ALA A 1 169 ? -8.375 9.230 2.439 1.00 80.06 169 ALA A C 1
ATOM 1246 O O . ALA A 1 169 ? -8.268 8.426 1.520 1.00 80.06 169 ALA A O 1
ATOM 1247 N N . TYR A 1 170 ? -9.150 9.000 3.497 1.00 81.94 170 TYR A N 1
ATOM 1248 C CA . TYR A 1 170 ? -10.207 7.988 3.474 1.00 81.94 170 TYR A CA 1
ATOM 1249 C C . TYR A 1 170 ? -9.762 6.511 3.329 1.00 81.94 170 TYR A C 1
ATOM 1251 O O . TYR A 1 170 ? -10.240 5.764 2.478 1.00 81.94 170 TYR A O 1
ATOM 1259 N N . LEU A 1 171 ? -8.886 6.042 4.224 1.00 90.94 171 LEU A N 1
ATOM 1260 C CA . LEU A 1 171 ? -8.532 4.616 4.346 1.00 90.94 171 LEU A CA 1
ATOM 1261 C C . LEU A 1 171 ? -9.032 4.038 5.681 1.00 90.94 171 LEU A C 1
ATOM 1263 O O . LEU A 1 171 ? -8.340 4.160 6.691 1.00 90.94 171 LEU A O 1
ATOM 1267 N N . PRO A 1 172 ? -10.238 3.454 5.762 1.00 90.19 172 PRO A N 1
ATOM 1268 C CA . PRO A 1 172 ? -10.795 3.023 7.041 1.00 90.19 172 PRO A CA 1
ATOM 1269 C C . PRO A 1 172 ? -10.177 1.700 7.523 1.00 90.19 172 PRO A C 1
ATOM 1271 O O . PRO A 1 172 ? -10.231 0.674 6.843 1.00 90.19 172 PRO A O 1
ATOM 1274 N N . PHE A 1 173 ? -9.634 1.701 8.745 1.00 88.00 173 PHE A N 1
ATOM 1275 C CA . PHE A 1 173 ? -9.147 0.483 9.408 1.00 88.00 173 PHE A CA 1
ATOM 1276 C C . PHE A 1 173 ? -10.259 -0.344 10.061 1.00 88.00 173 PHE A C 1
ATOM 1278 O O . PHE A 1 173 ? -10.017 -1.493 10.417 1.00 88.00 173 PHE A O 1
ATOM 1285 N N . ASN A 1 174 ? -11.457 0.223 10.248 1.00 80.12 174 ASN A N 1
ATOM 1286 C CA . ASN A 1 174 ? -12.546 -0.400 11.002 1.00 80.12 174 ASN A CA 1
ATOM 1287 C C . ASN A 1 174 ? -12.905 -1.783 10.452 1.00 80.12 174 ASN A C 1
ATOM 1289 O O . ASN A 1 174 ? -13.568 -1.903 9.421 1.00 80.12 174 ASN A O 1
ATOM 1293 N N . ASN A 1 175 ? -12.473 -2.816 11.174 1.00 64.38 175 ASN A N 1
ATOM 1294 C CA . ASN A 1 175 ? -12.704 -4.209 10.828 1.00 64.38 175 ASN A CA 1
ATOM 1295 C C . ASN A 1 175 ? -14.217 -4.498 10.792 1.00 64.38 175 ASN A C 1
ATOM 1297 O O . ASN A 1 175 ? -14.946 -4.055 11.679 1.00 64.38 175 ASN A O 1
ATOM 1301 N N . GLY A 1 176 ? -14.680 -5.221 9.771 1.00 71.00 176 GLY A N 1
ATOM 1302 C CA . GLY A 1 176 ? -16.085 -5.633 9.634 1.00 71.00 176 GLY A CA 1
ATOM 1303 C C . GLY A 1 176 ? -16.966 -4.767 8.727 1.00 71.00 176 GLY A C 1
ATOM 1304 O O . GLY A 1 176 ? -18.125 -5.108 8.529 1.00 71.00 176 GLY A O 1
ATOM 1305 N N . THR A 1 177 ? -16.440 -3.691 8.133 1.00 85.50 177 THR A N 1
ATOM 1306 C CA . THR A 1 177 ? -17.129 -2.996 7.028 1.00 85.50 177 THR A CA 1
ATOM 1307 C C . THR A 1 177 ? -16.578 -3.456 5.683 1.00 85.50 177 THR A C 1
ATOM 1309 O O . THR A 1 177 ? -15.402 -3.801 5.575 1.00 85.50 177 THR A O 1
ATOM 1312 N N . GLU A 1 178 ? -17.387 -3.412 4.624 1.00 91.00 178 GLU A N 1
ATOM 1313 C CA . GLU A 1 178 ? -16.912 -3.713 3.264 1.00 91.00 178 GLU A CA 1
ATOM 1314 C C . GLU A 1 178 ? -15.793 -2.763 2.819 1.00 91.00 178 GLU A C 1
ATOM 1316 O O . GLU A 1 178 ? -14.917 -3.159 2.056 1.00 91.00 178 GLU A O 1
ATOM 1321 N N . ARG A 1 179 ? -15.770 -1.545 3.379 1.00 92.19 179 ARG A N 1
ATOM 1322 C CA . ARG A 1 179 ? -14.749 -0.512 3.157 1.00 92.19 179 ARG A CA 1
ATOM 1323 C C . ARG A 1 179 ? -13.412 -0.797 3.845 1.00 92.19 179 ARG A C 1
ATOM 1325 O O . ARG A 1 179 ? -12.424 -0.150 3.508 1.00 92.19 179 ARG A O 1
ATOM 1332 N N . ALA A 1 180 ? -13.371 -1.713 4.813 1.00 93.31 180 ALA A N 1
ATOM 1333 C CA . ALA A 1 180 ? -12.194 -1.954 5.638 1.00 93.31 180 ALA A CA 1
ATOM 1334 C C . ALA A 1 180 ? -10.991 -2.413 4.803 1.00 93.31 180 ALA A C 1
ATOM 1336 O O . ALA A 1 180 ? -11.088 -3.368 4.027 1.00 93.31 180 ALA A O 1
ATOM 1337 N N . ILE A 1 181 ? -9.838 -1.775 5.026 1.00 95.44 181 ILE A N 1
ATOM 1338 C CA . ILE A 1 181 ? -8.590 -2.129 4.331 1.00 95.44 181 ILE A CA 1
ATOM 1339 C C . ILE A 1 181 ? -7.789 -3.231 5.039 1.00 95.44 181 ILE A C 1
ATOM 1341 O O . ILE A 1 181 ? -6.862 -3.793 4.463 1.00 95.44 181 ILE A O 1
ATOM 1345 N N . LEU A 1 182 ? -8.112 -3.556 6.292 1.00 95.06 182 LEU A N 1
ATOM 1346 C CA . LEU A 1 182 ? -7.430 -4.630 7.014 1.00 95.06 182 LEU A CA 1
ATOM 1347 C C . LEU A 1 182 ? -7.789 -5.999 6.436 1.00 95.06 182 LEU A C 1
ATOM 1349 O O . LEU A 1 182 ? -8.925 -6.236 6.039 1.00 95.06 182 LEU A O 1
ATOM 1353 N N . ASN A 1 183 ? -6.816 -6.912 6.434 1.00 95.12 183 ASN A N 1
ATOM 1354 C CA . ASN A 1 183 ? -6.929 -8.255 5.856 1.00 95.12 183 ASN A CA 1
ATOM 1355 C C . ASN A 1 183 ? -7.263 -8.264 4.355 1.00 95.12 183 ASN A C 1
ATOM 1357 O O . ASN A 1 183 ? -7.725 -9.272 3.831 1.00 95.12 183 ASN A O 1
ATOM 1361 N N . ARG A 1 184 ? -7.001 -7.154 3.664 1.00 96.94 184 ARG A N 1
ATOM 1362 C CA . ARG A 1 184 ? -7.076 -7.025 2.209 1.00 96.94 184 ARG A CA 1
ATOM 1363 C C . ARG A 1 184 ? -5.681 -7.107 1.601 1.00 96.94 184 ARG A C 1
ATOM 1365 O O . ARG A 1 184 ? -4.676 -7.005 2.307 1.00 96.94 184 ARG A O 1
ATOM 1372 N N . THR A 1 185 ? -5.607 -7.261 0.288 1.00 98.06 185 THR A N 1
ATOM 1373 C CA . THR A 1 185 ? -4.336 -7.298 -0.438 1.00 98.06 185 THR A CA 1
ATOM 1374 C C . THR A 1 185 ? -3.998 -5.910 -0.935 1.00 98.06 185 THR A C 1
ATOM 1376 O O . THR A 1 185 ? -4.794 -5.301 -1.641 1.00 98.06 185 THR A O 1
ATOM 1379 N N . ILE A 1 186 ? -2.804 -5.427 -0.624 1.00 98.19 186 ILE A N 1
ATOM 1380 C CA . ILE A 1 186 ? -2.214 -4.295 -1.329 1.00 98.19 186 ILE A CA 1
ATOM 1381 C C . ILE A 1 186 ? -1.283 -4.818 -2.418 1.00 98.19 186 ILE A C 1
ATOM 1383 O O . ILE A 1 186 ? -0.555 -5.796 -2.235 1.00 98.19 186 ILE A O 1
ATOM 1387 N N . MET A 1 187 ? -1.339 -4.175 -3.572 1.00 98.19 187 MET A N 1
ATOM 1388 C CA . MET A 1 187 ? -0.667 -4.594 -4.783 1.00 98.19 187 MET A CA 1
ATOM 1389 C C . MET A 1 187 ? 0.124 -3.437 -5.365 1.00 98.19 187 MET A C 1
ATOM 1391 O O . MET A 1 187 ? -0.354 -2.305 -5.417 1.00 98.19 187 MET A O 1
ATOM 1395 N N . LEU A 1 188 ? 1.339 -3.746 -5.797 1.00 97.88 188 LEU A N 1
ATOM 1396 C CA . LEU A 1 188 ? 2.243 -2.842 -6.476 1.00 97.88 188 LEU A CA 1
ATOM 1397 C C . LEU A 1 188 ? 2.264 -3.192 -7.960 1.00 97.88 188 LEU A C 1
ATOM 1399 O O . LEU A 1 188 ? 2.423 -4.359 -8.336 1.00 97.88 188 LEU A O 1
ATOM 1403 N N . TYR A 1 189 ? 2.113 -2.166 -8.784 1.00 97.12 189 TYR A N 1
ATOM 1404 C CA . TYR A 1 189 ? 2.080 -2.255 -10.233 1.00 97.12 189 TYR A CA 1
ATOM 1405 C C . TYR A 1 189 ? 3.219 -1.449 -10.859 1.00 97.12 189 TYR A C 1
ATOM 1407 O O . TYR A 1 189 ? 3.580 -0.390 -10.349 1.00 97.12 189 TYR A O 1
ATOM 1415 N N . GLU A 1 190 ? 3.721 -1.922 -11.996 1.00 95.44 190 GLU A N 1
ATOM 1416 C CA . GLU A 1 190 ? 4.584 -1.190 -12.933 1.00 95.44 190 GLU A CA 1
ATOM 1417 C C . GLU A 1 190 ? 3.896 -1.202 -14.300 1.00 95.44 190 GLU A C 1
ATOM 1419 O O . GLU A 1 190 ? 3.715 -2.266 -14.899 1.00 95.44 190 GLU A O 1
ATOM 1424 N N . GLY A 1 191 ? 3.423 -0.041 -14.768 1.00 92.19 191 GLY A N 1
ATOM 1425 C CA . GLY A 1 191 ? 2.393 -0.045 -15.814 1.00 92.19 191 GLY A CA 1
ATOM 1426 C C . GLY A 1 191 ? 1.226 -0.935 -15.369 1.00 92.19 191 GLY A C 1
ATOM 1427 O O . GLY A 1 191 ? 0.864 -0.902 -14.194 1.00 92.19 191 GLY A O 1
ATOM 1428 N N . ASP A 1 192 ? 0.664 -1.762 -16.250 1.00 92.31 192 ASP A N 1
ATOM 1429 C CA . ASP A 1 192 ? -0.463 -2.663 -15.929 1.00 92.31 192 ASP A CA 1
ATOM 1430 C 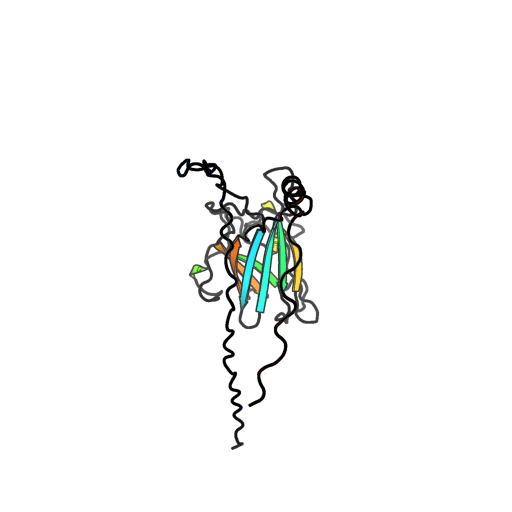C . ASP A 1 192 ? -0.048 -4.021 -15.341 1.00 92.31 192 ASP A C 1
ATOM 1432 O O . ASP A 1 192 ? -0.889 -4.875 -15.055 1.00 92.31 192 ASP A O 1
ATOM 1436 N N . LYS A 1 193 ? 1.252 -4.234 -15.118 1.00 95.44 193 LYS A N 1
ATOM 1437 C CA . LYS A 1 193 ? 1.775 -5.489 -14.582 1.00 95.44 193 LYS A CA 1
ATOM 1438 C C . LYS A 1 193 ? 1.783 -5.473 -13.057 1.00 95.44 193 LYS A C 1
ATOM 1440 O O . LYS A 1 193 ? 2.323 -4.553 -12.448 1.00 95.44 193 LYS A O 1
ATOM 1445 N N . ARG A 1 194 ? 1.263 -6.539 -12.443 1.00 96.69 194 ARG A N 1
ATOM 1446 C CA . ARG A 1 194 ? 1.389 -6.823 -11.004 1.00 96.69 194 ARG A CA 1
ATOM 1447 C C . ARG A 1 194 ? 2.809 -7.306 -10.716 1.00 96.69 194 ARG A C 1
ATOM 1449 O O . ARG A 1 194 ? 3.220 -8.326 -11.267 1.00 96.69 194 ARG A O 1
ATOM 1456 N N . ILE A 1 195 ? 3.563 -6.581 -9.892 1.00 96.81 195 ILE A N 1
ATOM 1457 C CA . ILE A 1 195 ? 4.985 -6.890 -9.640 1.00 96.81 195 ILE A CA 1
ATOM 1458 C C . ILE A 1 195 ? 5.263 -7.368 -8.215 1.00 96.81 195 ILE A C 1
ATOM 1460 O O . ILE A 1 195 ? 6.220 -8.110 -8.014 1.00 96.81 195 ILE A O 1
ATOM 1464 N N . ALA A 1 196 ? 4.445 -6.964 -7.241 1.00 97.62 196 ALA A N 1
ATOM 1465 C CA . ALA A 1 196 ? 4.516 -7.428 -5.859 1.00 97.62 196 ALA A CA 1
ATOM 1466 C C . ALA A 1 196 ? 3.173 -7.215 -5.154 1.00 97.62 196 ALA A C 1
ATOM 1468 O O . ALA A 1 196 ? 2.388 -6.345 -5.536 1.00 97.62 196 ALA A O 1
ATOM 1469 N N . CYS A 1 197 ? 2.908 -7.981 -4.105 1.00 98.50 197 CYS A N 1
ATOM 1470 C CA . CYS A 1 197 ? 1.688 -7.849 -3.317 1.00 98.50 197 CYS A CA 1
ATOM 1471 C C . CYS A 1 197 ? 1.890 -8.384 -1.903 1.00 98.50 197 CYS A C 1
ATOM 1473 O O . CYS A 1 197 ? 2.840 -9.115 -1.621 1.00 98.50 197 CYS A O 1
ATOM 1475 N N . GLY A 1 198 ? 0.991 -8.000 -1.004 1.00 98.00 198 GLY A N 1
ATOM 1476 C CA . GLY A 1 198 ? 1.013 -8.436 0.383 1.00 98.00 198 GLY A CA 1
ATOM 1477 C C . GLY A 1 198 ? -0.313 -8.174 1.077 1.00 98.00 198 GLY A C 1
ATOM 1478 O O . GLY A 1 198 ? -1.076 -7.293 0.681 1.00 98.00 198 GLY A O 1
ATOM 1479 N N . THR A 1 199 ? -0.587 -8.932 2.133 1.00 97.50 199 THR A N 1
ATOM 1480 C CA . THR A 1 199 ? -1.791 -8.734 2.946 1.00 97.50 199 THR A CA 1
ATOM 1481 C C . THR A 1 199 ? -1.556 -7.626 3.969 1.00 97.50 199 THR A C 1
ATOM 1483 O O . THR A 1 199 ? -0.571 -7.653 4.708 1.00 97.50 199 THR A O 1
ATOM 1486 N N . ILE A 1 200 ? -2.483 -6.671 4.039 1.00 97.00 200 ILE A N 1
ATOM 1487 C CA . ILE A 1 200 ? -2.491 -5.589 5.022 1.00 97.00 200 ILE A CA 1
ATOM 1488 C C . ILE A 1 200 ? -2.878 -6.170 6.380 1.00 97.00 200 ILE A C 1
ATOM 1490 O O . ILE A 1 200 ? -3.969 -6.720 6.553 1.00 97.00 200 ILE A O 1
ATOM 1494 N N . ARG A 1 201 ? -1.998 -6.030 7.368 1.00 95.38 201 ARG A N 1
ATOM 1495 C CA . ARG A 1 201 ? -2.229 -6.476 8.743 1.00 95.38 201 ARG A CA 1
ATOM 1496 C C . ARG A 1 201 ? -2.179 -5.291 9.690 1.00 95.38 201 ARG A C 1
ATOM 1498 O O . ARG A 1 201 ? -1.385 -4.376 9.496 1.00 95.38 201 ARG A O 1
ATOM 1505 N N . ALA A 1 202 ? -3.011 -5.323 10.726 1.00 93.62 202 ALA A N 1
ATOM 1506 C CA . ALA A 1 202 ? -2.925 -4.344 11.799 1.00 93.62 202 ALA A CA 1
ATOM 1507 C C . ALA A 1 202 ? -1.537 -4.426 12.445 1.00 93.62 202 ALA A C 1
ATOM 1509 O O . ALA A 1 202 ? -1.059 -5.514 12.774 1.00 93.62 202 ALA A O 1
ATOM 1510 N N . GLN A 1 203 ? -0.889 -3.281 12.622 1.00 91.56 203 GLN A N 1
ATOM 1511 C CA . GLN A 1 203 ? 0.329 -3.201 13.403 1.00 91.56 203 GLN A CA 1
ATOM 1512 C C . GLN A 1 203 ? -0.091 -2.954 14.846 1.00 91.56 203 GLN A C 1
ATOM 1514 O O . GLN A 1 203 ? -0.764 -1.966 15.141 1.00 91.56 203 GLN A O 1
ATOM 1519 N N . LYS A 1 204 ? 0.268 -3.873 15.748 1.00 79.88 204 LYS A N 1
ATOM 1520 C CA . LYS A 1 204 ? 0.002 -3.688 17.175 1.00 79.88 204 LYS A CA 1
ATOM 1521 C C . LYS A 1 204 ? 0.652 -2.372 17.592 1.00 79.88 204 LYS A C 1
ATOM 1523 O O . LYS A 1 204 ? 1.852 -2.201 17.370 1.00 79.88 204 LYS A O 1
ATOM 1528 N N . ALA A 1 205 ? -0.137 -1.452 18.150 1.00 68.88 205 ALA A N 1
ATOM 1529 C CA . ALA A 1 205 ? 0.410 -0.244 18.741 1.00 68.88 205 ALA A CA 1
ATOM 1530 C C . ALA A 1 205 ? 1.443 -0.696 19.775 1.00 68.88 205 ALA A C 1
ATOM 1532 O O . ALA A 1 205 ? 1.105 -1.414 20.722 1.00 68.88 205 ALA A O 1
ATOM 1533 N N . SER A 1 206 ? 2.714 -0.360 19.548 1.00 60.97 206 SER A N 1
ATOM 1534 C CA . SER A 1 206 ? 3.689 -0.478 20.619 1.00 60.97 206 SER A CA 1
ATOM 1535 C C . SER A 1 206 ? 3.198 0.490 21.679 1.00 60.97 206 SER A C 1
ATOM 1537 O O . SER A 1 206 ? 3.086 1.684 21.396 1.00 60.97 206 SER A O 1
ATOM 1539 N N . ILE A 1 207 ? 2.795 -0.028 22.838 1.00 60.41 207 ILE A N 1
ATOM 1540 C CA . ILE A 1 207 ? 2.459 0.808 23.983 1.00 60.41 207 ILE A CA 1
ATOM 1541 C C . ILE A 1 207 ? 3.767 1.511 24.320 1.00 60.41 207 ILE A C 1
ATOM 1543 O O . ILE A 1 207 ? 4.650 0.930 24.946 1.00 60.41 207 ILE A O 1
ATOM 1547 N N . GLN A 1 208 ? 3.936 2.727 23.806 1.00 55.28 208 GLN A N 1
ATOM 1548 C CA . GLN A 1 208 ? 4.994 3.602 24.258 1.00 55.28 208 GLN A CA 1
ATOM 1549 C C . GLN A 1 208 ? 4.608 3.949 25.685 1.00 55.28 208 GLN A C 1
ATOM 1551 O O . GLN A 1 208 ? 3.725 4.771 25.914 1.00 55.28 208 GLN A O 1
ATOM 1556 N N . ILE A 1 209 ? 5.198 3.226 26.636 1.00 58.22 209 ILE A N 1
ATOM 1557 C CA . ILE A 1 209 ? 5.153 3.621 28.035 1.00 58.22 209 ILE A CA 1
ATOM 1558 C C . ILE A 1 209 ? 5.802 5.005 28.047 1.00 58.22 209 ILE A C 1
ATOM 1560 O O . ILE A 1 209 ? 6.957 5.108 27.620 1.00 58.22 209 ILE A O 1
ATOM 1564 N N . PRO A 1 210 ? 5.069 6.069 28.419 1.00 60.94 210 PRO A N 1
ATOM 1565 C CA . PRO A 1 210 ? 5.639 7.402 28.465 1.00 60.94 210 PRO A CA 1
ATOM 1566 C C . PRO A 1 210 ? 6.897 7.348 29.324 1.00 60.94 210 PRO A C 1
ATOM 1568 O O . PRO A 1 210 ? 6.846 6.876 30.460 1.00 60.94 210 PRO A O 1
ATOM 1571 N N . SER A 1 211 ? 8.022 7.814 28.785 1.00 61.41 211 SER A N 1
ATOM 1572 C CA . SER A 1 211 ? 9.297 7.877 29.510 1.00 61.41 211 SER A CA 1
ATOM 1573 C C . SER A 1 211 ? 9.199 8.721 30.789 1.00 61.41 211 SER A C 1
ATOM 1575 O O . SER A 1 211 ? 10.039 8.596 31.673 1.00 61.41 211 SER A O 1
ATOM 1577 N N . ASP A 1 212 ? 8.151 9.544 30.885 1.00 61.56 212 ASP A N 1
ATOM 1578 C CA . ASP A 1 212 ? 7.858 10.433 32.006 1.00 61.56 212 ASP A CA 1
ATOM 1579 C C . ASP A 1 212 ? 7.005 9.779 33.098 1.00 61.56 212 ASP A C 1
ATOM 1581 O O . ASP A 1 212 ? 6.621 10.455 34.051 1.00 61.56 212 ASP A O 1
ATOM 1585 N N . MET A 1 213 ? 6.675 8.484 32.996 1.00 55.00 213 MET A N 1
ATOM 1586 C CA . MET A 1 213 ? 6.043 7.798 34.119 1.00 55.00 213 MET A CA 1
ATOM 1587 C C . MET A 1 213 ? 7.075 7.746 35.257 1.00 55.00 213 MET A C 1
ATOM 1589 O O . MET A 1 213 ? 8.102 7.076 35.100 1.00 55.00 213 MET A O 1
ATOM 1593 N N . PRO A 1 214 ? 6.868 8.473 36.376 1.00 60.28 214 PRO A N 1
ATOM 1594 C CA . PRO A 1 214 ? 7.838 8.500 37.456 1.00 60.28 214 PRO A CA 1
ATOM 1595 C C . PRO A 1 214 ? 8.048 7.064 37.913 1.00 60.28 214 PRO A C 1
ATOM 1597 O O . PRO A 1 214 ? 7.088 6.367 38.247 1.00 60.28 214 PRO A O 1
ATOM 1600 N N . SER A 1 215 ? 9.299 6.609 37.859 1.00 54.22 215 SER A N 1
ATOM 1601 C CA . SER A 1 215 ? 9.675 5.267 38.280 1.00 54.22 215 SER A CA 1
ATOM 1602 C C . SER A 1 215 ? 9.098 5.007 39.670 1.00 54.22 215 SER A C 1
ATOM 1604 O O . SER A 1 215 ? 9.553 5.577 40.664 1.00 54.22 215 SER A O 1
ATOM 1606 N N . ALA A 1 216 ? 8.098 4.127 39.751 1.00 55.22 216 ALA A N 1
ATOM 1607 C CA . ALA A 1 216 ? 7.527 3.674 41.016 1.00 55.22 216 ALA A CA 1
ATOM 1608 C C . ALA A 1 216 ? 8.568 2.950 41.899 1.00 55.22 216 ALA A C 1
ATOM 1610 O O . ALA A 1 216 ? 8.281 2.618 43.045 1.00 55.22 216 ALA A O 1
ATOM 1611 N N . ALA A 1 217 ? 9.799 2.748 41.407 1.00 53.66 217 ALA A N 1
ATOM 1612 C CA . ALA A 1 217 ? 10.919 2.283 42.216 1.00 53.66 217 ALA A CA 1
ATOM 1613 C C . ALA A 1 217 ? 11.356 3.303 43.288 1.00 53.66 217 ALA A C 1
ATOM 1615 O O . ALA A 1 217 ? 11.981 2.912 44.269 1.00 53.66 217 ALA A O 1
ATOM 1616 N N . ALA A 1 218 ? 11.015 4.592 43.155 1.00 51.59 218 ALA A N 1
ATOM 1617 C CA . ALA A 1 218 ? 11.413 5.601 44.141 1.00 51.59 218 ALA A CA 1
ATOM 1618 C C . ALA A 1 218 ? 10.563 5.594 45.429 1.00 51.59 218 ALA A C 1
ATOM 1620 O O . ALA A 1 218 ? 11.014 6.107 46.450 1.00 51.59 218 ALA A O 1
ATOM 1621 N N . SER A 1 219 ? 9.363 5.001 45.428 1.00 50.56 219 SER A N 1
ATOM 1622 C CA . SER A 1 219 ? 8.451 5.021 46.587 1.00 50.56 219 SER A CA 1
ATOM 1623 C C . SER A 1 219 ? 8.443 3.740 47.432 1.00 50.56 219 SER A C 1
ATOM 1625 O O . SER A 1 219 ? 7.822 3.731 48.491 1.00 50.56 219 SER A O 1
ATOM 1627 N N . PHE A 1 220 ? 9.179 2.691 47.044 1.00 51.47 220 PHE A N 1
ATOM 1628 C CA . PHE A 1 220 ? 9.364 1.491 47.881 1.00 51.47 220 PHE A CA 1
ATOM 1629 C C . PHE A 1 220 ? 10.685 1.475 48.674 1.00 51.47 220 PHE A C 1
ATOM 1631 O O . PHE A 1 220 ? 10.864 0.638 49.553 1.00 51.47 220 PHE A O 1
ATOM 1638 N N . SER A 1 221 ? 11.590 2.433 48.439 1.00 49.06 221 SER A N 1
ATOM 1639 C CA . SER A 1 221 ? 12.912 2.487 49.088 1.00 49.06 221 SER A CA 1
ATOM 1640 C C . SER A 1 221 ? 12.906 3.017 50.535 1.00 49.06 221 SER A C 1
ATOM 1642 O O . SER A 1 221 ? 13.965 3.065 51.159 1.00 49.06 221 SER A O 1
ATOM 1644 N N . SER A 1 222 ? 11.767 3.429 51.104 1.00 51.91 222 SER A N 1
ATOM 1645 C CA . SER A 1 222 ? 11.742 4.070 52.432 1.00 51.91 222 SER A CA 1
ATOM 1646 C C . SER A 1 222 ? 11.452 3.134 53.615 1.00 51.91 222 SER A C 1
ATOM 1648 O O . SER A 1 222 ? 11.279 3.630 54.724 1.00 51.91 222 SER A O 1
ATOM 1650 N N . TRP A 1 223 ? 11.398 1.808 53.421 1.00 50.34 223 TRP A N 1
ATOM 1651 C CA . TRP A 1 223 ? 11.067 0.854 54.500 1.00 50.34 223 TRP A CA 1
ATOM 1652 C C . TRP A 1 223 ? 12.182 -0.134 54.886 1.00 50.34 223 TRP A C 1
ATOM 1654 O O . TRP A 1 223 ? 11.967 -0.950 55.776 1.00 50.34 223 TRP A O 1
ATOM 1664 N N . GLN A 1 224 ? 13.381 -0.065 54.293 1.00 50.78 224 GLN A N 1
ATOM 1665 C CA . GLN A 1 224 ? 14.457 -1.040 54.567 1.00 50.78 224 GLN A CA 1
ATOM 1666 C C . GLN A 1 224 ? 15.685 -0.497 55.323 1.00 50.78 224 GLN A C 1
ATOM 1668 O O . GLN A 1 224 ? 16.688 -1.195 55.446 1.00 50.78 224 GLN A O 1
ATOM 1673 N N . THR A 1 225 ? 15.627 0.696 55.924 1.00 50.31 225 THR A N 1
ATOM 1674 C CA . THR A 1 225 ? 16.794 1.289 56.617 1.00 50.31 225 THR A CA 1
ATOM 1675 C C . THR A 1 225 ? 16.829 1.053 58.134 1.00 50.31 225 THR A C 1
ATOM 1677 O O . THR A 1 225 ? 17.212 1.945 58.886 1.00 50.31 225 THR A O 1
ATOM 1680 N N . THR A 1 226 ? 16.470 -0.140 58.619 1.00 51.75 226 THR A N 1
ATOM 1681 C CA . THR A 1 226 ? 16.713 -0.537 60.026 1.00 51.75 226 THR A CA 1
ATOM 1682 C C . THR A 1 226 ? 17.027 -2.030 60.173 1.00 51.75 226 THR A C 1
ATOM 1684 O O . THR A 1 226 ? 16.326 -2.732 60.892 1.00 51.75 226 THR A O 1
ATOM 1687 N N . ALA A 1 227 ? 18.056 -2.557 59.500 1.00 51.03 227 ALA A N 1
ATOM 1688 C CA . ALA A 1 227 ? 18.577 -3.896 59.817 1.00 51.03 227 ALA A CA 1
ATOM 1689 C C . ALA A 1 227 ? 20.006 -4.131 59.291 1.00 51.03 227 ALA A C 1
ATOM 1691 O O . ALA A 1 227 ? 20.248 -5.054 58.523 1.00 51.03 227 ALA A O 1
ATOM 1692 N N . SER A 1 228 ? 20.985 -3.319 59.691 1.00 48.53 228 SER A N 1
ATOM 1693 C CA . SER A 1 228 ? 22.396 -3.679 59.470 1.00 48.53 228 SER A CA 1
ATOM 1694 C C . SER A 1 228 ? 23.304 -3.032 60.510 1.00 48.53 228 SER A C 1
ATOM 1696 O O . SER A 1 228 ? 24.153 -2.197 60.210 1.00 48.53 228 SER A O 1
ATOM 1698 N N . ALA A 1 229 ? 23.098 -3.421 61.763 1.00 48.56 229 ALA A N 1
ATOM 1699 C CA . ALA A 1 229 ? 24.068 -3.238 62.829 1.00 48.56 229 ALA A CA 1
ATOM 1700 C C . ALA A 1 229 ? 24.067 -4.502 63.692 1.00 48.56 229 ALA A C 1
ATOM 1702 O O . ALA A 1 229 ? 23.500 -4.487 64.774 1.00 48.56 229 ALA A O 1
ATOM 1703 N N . MET A 1 230 ? 24.626 -5.607 63.180 1.00 52.78 230 MET A N 1
ATOM 1704 C CA . MET A 1 230 ? 25.191 -6.708 63.980 1.00 52.78 230 MET A CA 1
ATOM 1705 C C . MET A 1 230 ? 25.839 -7.778 63.080 1.00 52.78 230 MET A C 1
ATOM 1707 O O . MET A 1 230 ? 25.179 -8.338 62.214 1.00 52.78 230 MET A O 1
ATOM 1711 N N . GLY A 1 231 ? 27.123 -8.066 63.337 1.00 46.66 231 GLY A N 1
ATOM 1712 C CA . GLY A 1 231 ? 27.905 -9.190 62.789 1.00 46.66 231 GLY A CA 1
ATOM 1713 C C . GLY A 1 231 ? 28.705 -8.819 61.539 1.00 46.66 231 GLY A C 1
ATOM 1714 O O . GLY A 1 231 ? 28.207 -8.937 60.432 1.00 46.66 231 GLY A O 1
ATOM 1715 N N . SER A 1 232 ? 29.919 -8.268 61.595 1.00 45.81 232 SER A N 1
ATOM 1716 C CA . SER A 1 232 ? 31.110 -8.618 62.384 1.00 45.81 232 SER A CA 1
ATOM 1717 C C . SER A 1 232 ? 31.526 -10.091 62.285 1.00 45.81 232 SER A C 1
ATOM 1719 O O . SER A 1 232 ? 30.926 -10.969 62.899 1.00 45.81 232 SER A O 1
ATOM 1721 N N . THR A 1 233 ? 32.666 -10.279 61.608 1.00 51.78 233 THR A N 1
ATOM 1722 C CA . THR A 1 233 ? 33.722 -11.272 61.882 1.00 51.78 233 THR A CA 1
ATOM 1723 C C . THR A 1 233 ? 33.383 -12.753 61.747 1.00 51.78 233 THR A C 1
ATOM 1725 O O . THR A 1 233 ? 33.255 -13.415 62.767 1.00 51.78 233 THR A O 1
ATOM 1728 N N . VAL A 1 234 ? 33.407 -13.315 60.528 1.00 46.19 234 VAL A N 1
ATOM 1729 C CA . VAL A 1 234 ? 33.713 -14.747 60.329 1.00 46.19 234 VAL A CA 1
ATOM 1730 C C . VAL A 1 234 ? 34.426 -14.984 58.979 1.00 46.19 234 VAL A C 1
ATOM 1732 O O . VAL A 1 234 ? 33.872 -14.738 57.915 1.00 46.19 234 VAL A O 1
ATOM 1735 N N . LEU A 1 235 ? 35.651 -15.513 59.081 1.00 43.47 235 LEU A N 1
ATOM 1736 C CA . LEU A 1 235 ? 36.426 -16.297 58.105 1.00 43.47 235 LEU A CA 1
ATOM 1737 C C . LEU A 1 235 ? 37.006 -15.632 56.836 1.00 43.47 235 LEU A C 1
ATOM 1739 O O . LEU A 1 235 ? 36.679 -15.961 55.700 1.00 43.47 235 LEU A O 1
ATOM 1743 N N . THR A 1 236 ? 38.096 -14.894 57.041 1.00 50.19 236 THR A N 1
ATOM 1744 C CA . THR A 1 236 ? 39.368 -15.209 56.365 1.00 50.19 236 THR A CA 1
ATOM 1745 C C . THR A 1 236 ? 39.896 -16.555 56.870 1.00 50.19 236 THR A C 1
ATOM 1747 O O . THR A 1 236 ? 40.478 -16.596 57.949 1.00 50.19 236 THR A O 1
ATOM 1750 N N . LEU A 1 237 ? 39.678 -17.645 56.133 1.00 49.50 237 LEU A N 1
ATOM 1751 C CA . LEU A 1 237 ? 40.462 -18.891 56.191 1.00 49.50 237 LEU A CA 1
ATOM 1752 C C . LEU A 1 237 ? 39.835 -19.883 55.213 1.00 49.50 237 LEU A C 1
ATOM 1754 O O . LEU A 1 237 ? 38.866 -20.529 55.564 1.00 49.50 237 LEU A O 1
ATOM 1758 N N . PHE A 1 238 ? 40.357 -19.956 53.992 1.00 43.56 238 PHE A N 1
ATOM 1759 C CA . PHE A 1 238 ? 40.586 -21.205 53.251 1.00 43.56 238 PHE A CA 1
ATOM 1760 C C . PHE A 1 238 ? 41.497 -20.864 52.071 1.00 43.56 238 PHE A C 1
ATOM 1762 O O . PHE A 1 238 ? 41.107 -20.762 50.911 1.00 43.56 238 PHE A O 1
ATOM 1769 N N . ALA A 1 239 ? 42.747 -20.601 52.441 1.00 44.28 239 ALA A N 1
ATOM 1770 C CA . ALA A 1 239 ? 43.879 -20.757 51.558 1.00 44.28 239 ALA A CA 1
ATOM 1771 C C . ALA A 1 239 ? 44.173 -22.256 51.388 1.00 44.28 239 ALA A C 1
ATOM 1773 O O . ALA A 1 239 ? 43.955 -23.030 52.317 1.00 44.28 239 ALA A O 1
ATOM 1774 N N . LEU A 1 240 ? 44.751 -22.590 50.233 1.00 49.47 240 LEU A N 1
ATOM 1775 C CA . LEU A 1 240 ? 45.548 -23.788 49.955 1.00 49.47 240 LEU A CA 1
ATOM 1776 C C . LEU A 1 240 ? 44.869 -25.148 50.178 1.00 49.47 240 LEU A C 1
ATOM 1778 O O . LEU A 1 240 ? 44.848 -25.650 51.293 1.00 49.47 240 LEU A O 1
ATOM 1782 N N . ALA A 1 241 ? 44.505 -25.815 49.078 1.00 45.12 241 ALA A N 1
ATOM 1783 C CA . ALA A 1 241 ? 44.896 -27.212 48.841 1.00 45.12 241 ALA A CA 1
ATOM 1784 C C . ALA A 1 241 ? 44.327 -27.729 47.513 1.00 45.12 241 ALA A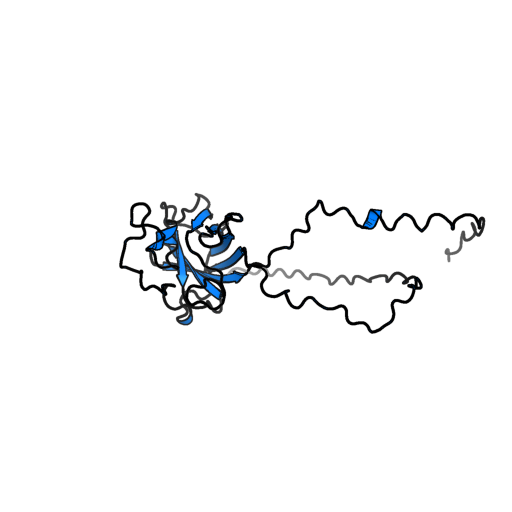 C 1
ATOM 1786 O O . ALA A 1 241 ? 43.321 -28.418 47.551 1.00 45.12 241 ALA A O 1
ATOM 1787 N N . ILE A 1 242 ? 44.969 -27.462 46.366 1.00 42.75 242 ILE A N 1
ATOM 1788 C CA . ILE A 1 242 ? 44.972 -28.420 45.240 1.00 42.75 242 ILE A CA 1
ATOM 1789 C C . ILE A 1 242 ? 46.309 -28.288 44.489 1.00 42.75 242 ILE A C 1
ATOM 1791 O O . ILE A 1 242 ? 46.458 -27.494 43.565 1.00 42.75 242 ILE A O 1
ATOM 1795 N N . LEU A 1 243 ? 47.296 -29.059 44.939 1.00 43.50 243 LEU A N 1
ATOM 1796 C CA . LEU A 1 243 ? 48.471 -29.483 44.178 1.00 43.50 243 LEU A CA 1
ATOM 1797 C C . LEU A 1 243 ? 48.706 -30.936 44.593 1.00 43.50 243 LEU A C 1
ATOM 1799 O O . LEU A 1 243 ? 49.284 -31.169 45.651 1.00 43.50 243 LEU A O 1
ATOM 1803 N N . TYR A 1 244 ? 48.166 -31.869 43.810 1.00 48.81 244 TYR A N 1
ATOM 1804 C CA . TYR A 1 244 ? 48.601 -33.260 43.669 1.00 48.81 244 TYR A CA 1
ATOM 1805 C C . TYR A 1 244 ? 48.082 -33.792 42.335 1.00 48.81 244 TYR A C 1
ATOM 1807 O O . TYR A 1 244 ? 46.904 -33.505 42.020 1.00 48.81 244 TYR A O 1
#

Organism: NCBI:txid1712513

pLDDT: mean 75.48, std 20.12, range [35.28, 98.5]

InterPro domains:
  IPR036423 Superoxide dismutase-like, copper/zinc binding domain superfamily [G3DSA:2.60.40.200] (48-209)
  IPR036423 Superoxide dismutase-like, copper/zinc binding domain superfamily [SSF49329] (89-201)

Mean predicted aligned error: 14.66 Å

Foldseek 3Di:
DDDDDDDDDDDDDDDDDDDDDDDDPDPDDDDDPDDPDPPPPPPPDPDQFKKKWFKDFPQWTKIWIKGFPPPPVDPPWRKIKIKIWTAARADDQPALQKFKFWAQAADDPFDPPPCRLDDTLAPPPLPPVWQLDPPTPPLVSDRLGRVCSQFNGFGADPRHIGTDMTIGTDADCDPPDSSHRAQIKMFMDRVNDTGIITGMHRDPPPPPPPPPPPPPVVVVPPPPPPPPDDDDDDDPDDDDDDDD

Solvent-accessible surface area (backbone atoms only — not comparable to full-atom values): 15356 Å² total; per-residue (Å²): 143,82,81,86,88,86,84,87,82,87,80,82,85,80,86,82,84,81,85,80,78,85,82,78,88,73,84,73,79,84,71,76,89,80,74,78,76,81,72,71,96,72,75,81,73,78,79,77,55,32,32,38,21,61,24,35,32,95,62,32,60,32,40,39,41,39,31,56,62,63,89,62,93,53,99,82,69,64,40,24,33,43,33,44,38,21,78,43,63,44,82,69,64,50,81,43,42,32,34,46,34,29,21,63,16,46,56,59,96,56,39,76,79,46,74,64,25,59,56,70,30,40,87,79,71,26,67,91,75,57,67,44,42,100,88,44,67,65,69,80,60,41,23,68,14,42,41,26,36,56,58,49,42,46,52,37,46,96,78,14,22,34,78,50,72,42,68,36,76,69,73,47,62,59,80,91,47,89,71,28,50,55,65,12,18,39,36,36,24,52,71,94,42,80,51,27,20,18,47,24,36,77,39,79,79,75,81,75,72,62,89,77,59,74,64,71,71,71,79,67,69,82,78,74,91,83,81,86,89,81,80,83,89,85,77,98,77,84,75,88,87,91,88,132